Protein AF-A0A3A0FYZ4-F1 (afdb_monomer)

Secondary structure (DSSP, 8-state):
---TTHHHHHHHHHHHHHHHHHHHHHHHHHTTHHHHHTT-EEETTTEEHHHHHHHHHHHHHHHHH--GGGHHHHHHHHHHHHHHHHHHHHHHHHHTTT-EETTEE--HHHH-TT--HHHHHHHHHHHTHHHHHHHHHHHTTSS-HHHHHHHHHHHHHHHHHHHTHHHHHHHHHHTT--HHHHHHHEETTEE-HHHHHHHHHHHHHHHHHHHHHHHHHHHHHHTSPPP-

Mean predicted aligned error: 7.55 Å

Solvent-accessible surface area (backbone atoms only — not comparable to full-atom values): 11448 Å² total; per-residue (Å²): 138,80,80,88,64,66,61,63,59,48,49,51,44,16,39,50,30,7,43,51,31,14,50,49,46,48,48,38,35,54,72,34,56,35,54,74,31,63,86,41,35,29,30,50,101,75,42,42,44,40,46,52,52,46,37,48,46,30,20,53,40,16,35,69,62,45,52,89,93,41,41,76,60,20,24,57,31,6,25,43,6,8,41,37,14,28,52,49,40,47,47,49,55,68,41,38,76,66,32,57,67,93,86,43,79,50,44,43,41,82,81,33,86,46,59,39,76,65,42,44,52,58,53,58,74,41,39,81,50,29,30,53,27,1,27,49,28,13,48,55,60,76,47,55,74,76,54,48,57,15,51,51,51,3,52,52,44,32,52,52,49,11,73,38,25,64,58,52,49,55,52,39,61,72,69,67,53,56,65,72,58,49,55,52,33,38,47,97,60,10,16,24,67,64,24,37,50,48,46,22,50,54,44,17,50,54,43,35,52,44,67,75,46,45,59,61,54,48,54,57,58,69,69,50,77,82,85,129

Structure (mmCIF, N/CA/C/O backbone):
data_AF-A0A3A0FYZ4-F1
#
_entry.id   AF-A0A3A0FYZ4-F1
#
loop_
_atom_site.group_PDB
_atom_site.id
_atom_site.type_symbol
_atom_site.label_atom_id
_atom_site.label_alt_id
_atom_site.label_comp_id
_atom_site.label_asym_id
_atom_site.label_entity_id
_atom_site.label_seq_id
_atom_site.pdbx_PDB_ins_code
_atom_site.Cartn_x
_atom_site.Cartn_y
_atom_site.Cartn_z
_atom_site.occupancy
_atom_site.B_iso_or_equiv
_atom_site.auth_seq_id
_atom_site.auth_comp_id
_atom_site.auth_asym_id
_atom_site.auth_atom_id
_atom_site.pdbx_PDB_model_num
ATOM 1 N N . MET A 1 1 ? -12.459 40.675 6.120 1.00 40.84 1 MET A N 1
ATOM 2 C CA . MET A 1 1 ? -11.563 40.321 4.996 1.00 40.84 1 MET A CA 1
ATOM 3 C C . MET A 1 1 ? -10.936 38.966 5.285 1.00 40.84 1 MET A C 1
ATOM 5 O O . MET A 1 1 ? -10.072 38.861 6.141 1.00 40.84 1 MET A O 1
ATOM 9 N N . THR A 1 2 ? -11.448 37.908 4.662 1.00 44.50 2 THR A N 1
ATOM 10 C CA . THR A 1 2 ? -10.943 36.536 4.809 1.00 44.50 2 THR A CA 1
ATOM 11 C C . THR A 1 2 ? -9.678 36.360 3.962 1.00 44.50 2 THR A C 1
ATOM 13 O O . THR A 1 2 ? -9.661 36.792 2.805 1.00 44.50 2 THR A O 1
ATOM 16 N N . PRO A 1 3 ? -8.596 35.756 4.485 1.00 49.88 3 PRO A N 1
ATOM 17 C CA . PRO A 1 3 ? -7.365 35.638 3.725 1.00 49.88 3 PRO A CA 1
ATOM 18 C C . PRO A 1 3 ? -7.556 34.604 2.609 1.00 49.88 3 PRO A C 1
ATOM 20 O O . PRO A 1 3 ? -7.632 33.399 2.844 1.00 49.88 3 PRO A O 1
ATOM 23 N N . ARG A 1 4 ? -7.591 35.087 1.362 1.00 49.50 4 ARG A N 1
ATOM 24 C CA . ARG A 1 4 ? -7.608 34.308 0.108 1.00 49.50 4 ARG A CA 1
ATOM 25 C C . ARG A 1 4 ? -6.330 33.468 -0.134 1.00 49.50 4 ARG A C 1
ATOM 27 O O . ARG A 1 4 ? -6.174 32.896 -1.206 1.00 49.50 4 ARG A O 1
ATOM 34 N N . GLY A 1 5 ? -5.436 33.329 0.851 1.00 52.62 5 GLY A N 1
ATOM 35 C CA . GLY A 1 5 ? -4.133 32.654 0.719 1.00 52.62 5 GLY A CA 1
ATOM 36 C C . GLY A 1 5 ? -4.100 31.147 1.025 1.00 52.62 5 GLY A C 1
ATOM 37 O O . GLY A 1 5 ? -3.070 30.510 0.830 1.00 52.62 5 GLY A O 1
ATOM 38 N N . GLY A 1 6 ? -5.194 30.540 1.500 1.00 62.56 6 GLY A N 1
ATOM 39 C CA . GLY A 1 6 ? -5.150 29.170 2.042 1.00 62.56 6 GLY A CA 1
ATOM 40 C C . GLY A 1 6 ? -5.149 28.022 1.020 1.00 62.56 6 GLY A C 1
ATOM 41 O O . GLY A 1 6 ? -4.727 26.918 1.355 1.00 62.56 6 GLY A O 1
ATOM 42 N N . GLY A 1 7 ? -5.640 28.243 -0.205 1.00 73.81 7 GLY A N 1
ATOM 43 C CA . GLY A 1 7 ? -5.799 27.178 -1.210 1.00 73.81 7 GLY A CA 1
ATOM 44 C C . GLY A 1 7 ? -4.491 26.796 -1.905 1.00 73.81 7 GLY A C 1
ATOM 45 O O . GLY A 1 7 ? -4.127 25.623 -1.947 1.00 73.81 7 GLY A O 1
ATOM 46 N N . TRP A 1 8 ? -3.754 27.797 -2.389 1.00 78.25 8 TRP A N 1
ATOM 47 C CA . TRP A 1 8 ? -2.508 27.608 -3.138 1.00 78.25 8 TRP A CA 1
ATOM 48 C C . TRP A 1 8 ? -1.398 26.970 -2.304 1.00 78.25 8 TRP A C 1
ATOM 50 O O . TRP A 1 8 ? -0.776 26.010 -2.749 1.00 78.25 8 TRP A O 1
ATOM 60 N N . ALA A 1 9 ? -1.205 27.427 -1.063 1.00 82.62 9 ALA A N 1
ATOM 61 C CA . ALA A 1 9 ? -0.211 26.848 -0.159 1.00 82.62 9 ALA A CA 1
ATOM 62 C C . ALA A 1 9 ? -0.489 25.363 0.149 1.00 82.62 9 ALA A C 1
ATOM 64 O O . ALA A 1 9 ? 0.439 24.567 0.283 1.00 82.62 9 ALA A O 1
ATOM 65 N N . ARG A 1 10 ? -1.767 24.964 0.211 1.00 81.94 10 ARG A N 1
ATOM 66 C CA . ARG A 1 10 ? -2.162 23.564 0.426 1.00 81.94 10 ARG A CA 1
ATOM 67 C C . ARG A 1 10 ? -1.915 22.702 -0.805 1.00 81.94 10 ARG A C 1
ATOM 69 O O . ARG A 1 10 ? -1.324 21.636 -0.675 1.00 81.94 10 ARG A O 1
ATOM 76 N N . LEU A 1 11 ? -2.312 23.173 -1.988 1.00 85.25 11 LEU A N 1
ATOM 77 C CA . LEU A 1 11 ? -2.033 22.474 -3.248 1.00 85.25 11 LEU A CA 1
ATOM 78 C C . LEU A 1 11 ? -0.525 22.286 -3.454 1.00 85.25 11 LEU A C 1
ATOM 80 O O . LEU A 1 11 ? -0.089 21.186 -3.784 1.00 85.25 11 LEU A O 1
ATOM 84 N N . ALA A 1 12 ? 0.274 23.315 -3.157 1.00 88.12 12 ALA A N 1
ATOM 85 C CA . ALA A 1 12 ? 1.731 23.223 -3.167 1.00 88.12 12 ALA A CA 1
ATOM 86 C C . ALA A 1 12 ? 2.255 22.183 -2.160 1.00 88.12 12 ALA A C 1
ATOM 88 O O . ALA A 1 12 ? 3.177 21.433 -2.474 1.00 88.12 12 ALA A O 1
ATOM 89 N N . GLY A 1 13 ? 1.645 22.081 -0.974 1.00 89.56 13 GLY A N 1
ATOM 90 C CA . GLY A 1 13 ? 1.961 21.046 0.014 1.00 89.56 13 GLY A CA 1
ATOM 91 C C . GLY A 1 13 ? 1.716 19.624 -0.502 1.00 89.56 13 GLY A C 1
ATOM 92 O O . GLY A 1 13 ? 2.580 18.760 -0.351 1.00 89.56 13 GLY A O 1
ATOM 93 N N . HIS A 1 14 ? 0.582 19.387 -1.163 1.00 91.44 14 HIS A N 1
ATOM 94 C CA . HIS A 1 14 ? 0.270 18.094 -1.780 1.00 91.44 14 HIS A CA 1
ATOM 95 C C . HIS A 1 14 ? 1.203 17.761 -2.947 1.00 91.44 14 HIS A C 1
ATOM 97 O O . HIS A 1 14 ? 1.726 16.650 -3.016 1.00 91.44 14 HIS A O 1
ATOM 103 N N . ALA A 1 15 ? 1.470 18.730 -3.825 1.00 93.50 15 ALA A N 1
ATOM 104 C CA . ALA A 1 15 ? 2.412 18.557 -4.925 1.00 93.50 15 ALA A CA 1
ATOM 105 C C . ALA A 1 15 ? 3.824 18.241 -4.406 1.00 93.50 15 ALA A C 1
ATOM 107 O O . ALA A 1 15 ? 4.465 17.309 -4.886 1.00 93.50 15 ALA A O 1
ATOM 108 N N . ARG A 1 16 ? 4.285 18.940 -3.360 1.00 94.56 16 ARG A N 1
ATOM 109 C CA . ARG A 1 16 ? 5.570 18.659 -2.706 1.00 94.56 16 ARG A CA 1
ATOM 110 C C . ARG A 1 16 ? 5.607 17.255 -2.105 1.00 94.56 16 ARG A C 1
ATOM 112 O O . ARG A 1 16 ? 6.609 16.564 -2.262 1.00 94.56 16 ARG A O 1
ATOM 119 N N . ALA A 1 17 ? 4.536 16.820 -1.441 1.00 94.25 17 ALA A N 1
ATOM 120 C CA . ALA A 1 17 ? 4.440 15.463 -0.904 1.00 94.25 17 ALA A CA 1
ATOM 121 C C . ALA A 1 17 ? 4.536 14.406 -2.017 1.00 94.25 17 ALA A C 1
ATOM 123 O O . ALA A 1 17 ? 5.280 13.439 -1.869 1.00 94.25 17 ALA A O 1
ATOM 124 N N . GLY A 1 18 ? 3.847 14.630 -3.140 1.00 94.81 18 GLY A N 1
ATOM 125 C CA . GLY A 1 18 ? 3.933 13.786 -4.332 1.00 94.81 18 GLY A CA 1
ATOM 126 C C . GLY A 1 18 ? 5.334 13.737 -4.936 1.00 94.81 18 GLY A C 1
ATOM 127 O O . GLY A 1 18 ? 5.851 12.658 -5.207 1.00 94.81 18 GLY A O 1
ATOM 128 N N . ALA A 1 19 ? 5.990 14.890 -5.071 1.00 96.75 19 ALA A N 1
ATOM 129 C CA . ALA A 1 19 ? 7.346 14.974 -5.607 1.00 96.75 19 ALA A CA 1
ATOM 130 C C . ALA A 1 19 ? 8.362 14.234 -4.723 1.00 96.75 19 ALA A C 1
ATOM 132 O O . ALA A 1 19 ? 9.192 13.483 -5.231 1.00 96.75 19 ALA A O 1
ATOM 133 N N . ILE A 1 20 ? 8.260 14.387 -3.396 1.00 97.06 20 ILE A N 1
ATOM 134 C CA . ILE A 1 20 ? 9.095 13.650 -2.437 1.00 97.06 20 ILE A CA 1
ATOM 135 C C . ILE A 1 20 ? 8.818 12.146 -2.534 1.00 97.06 20 ILE A C 1
ATOM 137 O O . ILE A 1 20 ? 9.761 11.360 -2.548 1.00 97.06 20 ILE A O 1
ATOM 141 N N . ALA A 1 21 ? 7.549 11.737 -2.628 1.00 96.62 21 ALA A N 1
ATOM 142 C CA . ALA A 1 21 ? 7.177 10.331 -2.750 1.00 96.62 21 ALA A CA 1
ATOM 143 C C . ALA A 1 21 ? 7.741 9.698 -4.031 1.00 96.62 21 ALA A C 1
ATOM 145 O O . ALA A 1 21 ? 8.389 8.656 -3.961 1.00 96.62 21 ALA A O 1
ATOM 146 N N . GLY A 1 22 ? 7.548 10.351 -5.181 1.00 95.50 22 GLY A N 1
ATOM 147 C CA . GLY A 1 22 ? 8.088 9.895 -6.461 1.00 95.50 22 GLY A CA 1
ATOM 148 C C . GLY A 1 22 ? 9.615 9.841 -6.455 1.00 95.50 22 GLY A C 1
ATOM 149 O O . GLY A 1 22 ? 10.195 8.834 -6.852 1.00 95.50 22 GLY A O 1
ATOM 150 N N . GLY A 1 23 ? 10.271 10.871 -5.912 1.00 95.88 23 GLY A N 1
ATOM 151 C CA . GLY A 1 23 ? 11.726 10.894 -5.755 1.00 95.88 23 GLY A CA 1
ATOM 152 C C . GLY A 1 23 ? 12.247 9.764 -4.863 1.00 95.88 23 GLY A C 1
ATOM 153 O O . GLY A 1 23 ? 13.241 9.129 -5.205 1.00 95.88 23 GLY A O 1
ATOM 154 N N . LEU A 1 24 ? 11.556 9.454 -3.760 1.00 97.06 24 LEU A N 1
ATOM 155 C CA . LEU A 1 24 ? 11.914 8.343 -2.875 1.00 97.06 24 LEU A CA 1
ATOM 156 C C . LEU A 1 24 ? 11.770 6.987 -3.581 1.00 97.06 24 LEU A C 1
ATOM 158 O O . LEU A 1 24 ? 12.635 6.131 -3.429 1.00 97.06 24 LEU A O 1
ATOM 162 N N . ILE A 1 25 ? 10.710 6.794 -4.372 1.00 96.31 25 ILE A N 1
ATOM 163 C CA . ILE A 1 25 ? 10.495 5.568 -5.158 1.00 96.31 25 ILE A CA 1
ATOM 164 C C . ILE A 1 25 ? 11.612 5.390 -6.189 1.00 96.31 25 ILE A C 1
ATOM 166 O O . ILE A 1 25 ? 12.209 4.317 -6.257 1.00 96.31 25 ILE A O 1
ATOM 170 N N . VAL A 1 26 ? 11.938 6.444 -6.944 1.00 94.31 26 VAL A N 1
ATOM 171 C CA . VAL A 1 26 ? 13.043 6.422 -7.916 1.00 94.31 26 VAL A CA 1
ATOM 172 C C . VAL A 1 26 ? 14.367 6.132 -7.213 1.00 94.31 26 VAL A C 1
ATOM 174 O O . VAL A 1 26 ? 15.109 5.258 -7.649 1.00 94.31 26 VAL A O 1
ATOM 177 N N . PHE A 1 27 ? 14.642 6.795 -6.087 1.00 93.94 27 PHE A N 1
ATOM 178 C CA . PHE A 1 27 ? 15.846 6.559 -5.295 1.00 93.94 27 PHE A CA 1
ATOM 179 C C . PHE A 1 27 ? 15.948 5.103 -4.817 1.00 93.94 27 PHE A C 1
ATOM 181 O O . PHE A 1 27 ? 16.982 4.469 -5.005 1.00 93.94 27 PHE A O 1
ATOM 188 N N . LEU A 1 28 ? 14.876 4.533 -4.259 1.00 94.00 28 LEU A N 1
ATOM 189 C CA . LEU A 1 28 ? 14.842 3.126 -3.841 1.00 94.00 28 LEU A CA 1
ATOM 190 C C . LEU A 1 28 ? 15.028 2.165 -5.022 1.00 94.00 28 LEU A C 1
ATOM 192 O O . LEU A 1 28 ? 15.666 1.119 -4.873 1.00 94.00 28 LEU A O 1
ATOM 196 N N . GLY A 1 29 ? 14.498 2.526 -6.191 1.00 91.38 29 GLY A N 1
ATOM 197 C CA . GLY A 1 29 ? 14.733 1.828 -7.448 1.00 91.38 29 GLY A CA 1
ATOM 198 C C . GLY A 1 29 ? 16.208 1.828 -7.839 1.00 91.38 29 GLY A C 1
ATOM 199 O O . GLY A 1 29 ? 16.792 0.765 -8.024 1.00 91.38 29 GLY A O 1
ATOM 200 N N . LEU A 1 30 ? 16.833 3.005 -7.862 1.00 89.81 30 LEU A N 1
ATOM 201 C CA . LEU A 1 30 ? 18.248 3.194 -8.193 1.00 89.81 30 LEU A CA 1
ATOM 202 C C . LEU A 1 30 ? 19.199 2.546 -7.181 1.00 89.81 30 LEU A C 1
ATOM 204 O O . LEU A 1 30 ? 20.259 2.058 -7.555 1.00 89.81 30 LEU A O 1
ATOM 208 N N . VAL A 1 31 ? 18.827 2.484 -5.902 1.00 90.38 31 VAL A N 1
ATOM 209 C CA . VAL A 1 31 ? 19.579 1.725 -4.889 1.00 90.38 31 VAL A CA 1
ATOM 210 C C . VAL A 1 31 ? 19.365 0.213 -5.063 1.00 90.38 31 VAL A C 1
ATOM 212 O O . VAL A 1 31 ? 20.083 -0.581 -4.471 1.00 90.38 31 VAL A O 1
ATOM 215 N N . GLY A 1 32 ? 18.441 -0.233 -5.918 1.00 88.31 32 GLY A N 1
ATOM 216 C CA . GLY A 1 32 ? 18.158 -1.644 -6.210 1.00 88.31 32 GLY A CA 1
ATOM 217 C C . GLY A 1 32 ? 17.288 -2.341 -5.166 1.00 88.31 32 GLY A C 1
ATOM 218 O O . GLY A 1 32 ? 17.176 -3.567 -5.179 1.00 88.31 32 GLY A O 1
ATOM 219 N N . VAL A 1 33 ? 16.658 -1.585 -4.262 1.00 92.12 33 VAL A N 1
ATOM 220 C CA . VAL A 1 33 ? 15.741 -2.137 -3.253 1.00 92.12 33 VAL A CA 1
ATOM 221 C C . VAL A 1 33 ? 14.520 -2.744 -3.944 1.00 92.12 33 VAL A C 1
ATOM 223 O O . VAL A 1 33 ? 14.143 -3.876 -3.650 1.00 92.12 33 VAL A O 1
ATOM 226 N N . LEU A 1 34 ? 13.939 -2.024 -4.911 1.00 91.94 34 LEU A N 1
ATOM 227 C CA . LEU A 1 34 ? 12.754 -2.488 -5.641 1.00 91.94 34 LEU A CA 1
ATOM 228 C C . LEU A 1 34 ? 13.049 -3.732 -6.487 1.00 91.94 34 LEU A C 1
ATOM 230 O O . LEU A 1 34 ? 12.254 -4.666 -6.494 1.00 91.94 34 LEU A O 1
ATOM 234 N N . GLU A 1 35 ? 14.213 -3.789 -7.136 1.00 89.38 35 GLU A N 1
ATOM 235 C CA . GLU A 1 35 ? 14.620 -4.944 -7.945 1.00 89.38 35 GLU A CA 1
ATOM 236 C C . GLU A 1 35 ? 14.869 -6.190 -7.081 1.00 89.38 35 GLU A C 1
ATOM 238 O O . GLU A 1 35 ? 14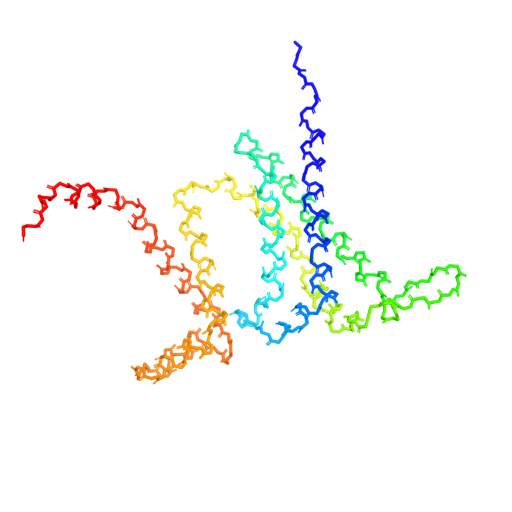.383 -7.276 -7.403 1.00 89.38 35 GLU A O 1
ATOM 243 N N . THR A 1 36 ? 15.527 -6.022 -5.927 1.00 90.44 36 THR A N 1
ATOM 244 C CA . THR A 1 36 ? 15.757 -7.105 -4.949 1.00 90.44 36 THR A CA 1
ATOM 245 C C . THR A 1 36 ? 14.440 -7.739 -4.491 1.00 90.44 36 THR A C 1
ATOM 247 O O . THR A 1 36 ? 14.352 -8.955 -4.304 1.00 90.44 36 THR A O 1
ATOM 250 N N . PHE A 1 37 ? 13.391 -6.928 -4.348 1.00 88.94 37 PHE A N 1
ATOM 251 C CA . PHE A 1 37 ? 12.062 -7.382 -3.952 1.00 88.94 37 PHE A CA 1
ATOM 252 C C . PHE A 1 37 ? 11.143 -7.744 -5.124 1.00 88.94 37 PHE A C 1
ATOM 254 O O . PHE A 1 37 ? 10.065 -8.282 -4.887 1.00 88.94 37 PHE A O 1
ATOM 261 N N . GLY A 1 38 ? 11.564 -7.539 -6.375 1.00 85.88 38 GLY A N 1
ATOM 262 C CA . GLY A 1 38 ? 10.740 -7.738 -7.574 1.00 85.88 38 GLY A CA 1
ATOM 263 C C . GLY A 1 38 ? 10.249 -9.167 -7.799 1.00 85.88 38 GLY A C 1
ATOM 264 O O . GLY A 1 38 ? 9.277 -9.375 -8.510 1.00 85.88 38 GLY A O 1
ATOM 265 N N . LYS A 1 39 ? 10.886 -10.157 -7.165 1.00 85.50 39 LYS A N 1
ATOM 266 C CA . LYS A 1 39 ? 10.471 -11.570 -7.222 1.00 85.50 39 LYS A CA 1
ATOM 267 C C . LYS A 1 39 ? 9.537 -11.979 -6.079 1.00 85.50 39 LYS A C 1
ATOM 269 O O . LYS A 1 39 ? 9.153 -13.143 -6.000 1.00 85.50 39 LYS A O 1
ATOM 274 N N . ARG A 1 40 ? 9.235 -11.069 -5.147 1.00 88.75 40 ARG A N 1
ATOM 275 C CA . ARG A 1 40 ? 8.368 -11.340 -3.996 1.00 88.75 40 ARG A CA 1
ATOM 276 C C . ARG A 1 40 ? 6.986 -10.744 -4.226 1.00 88.75 40 ARG A C 1
ATOM 278 O O . ARG A 1 40 ? 6.826 -9.523 -4.243 1.00 88.75 40 ARG A O 1
ATOM 285 N N . SER A 1 41 ? 5.993 -11.618 -4.312 1.00 91.19 41 SER A N 1
ATOM 286 C CA . SER A 1 41 ? 4.578 -11.248 -4.266 1.00 91.19 41 SER A CA 1
ATOM 287 C C . SER A 1 41 ? 4.073 -11.313 -2.827 1.00 91.19 41 SER A C 1
ATOM 289 O O . SER A 1 41 ? 4.429 -12.229 -2.088 1.00 91.19 41 SER A O 1
ATOM 291 N N . ILE A 1 42 ? 3.259 -10.338 -2.417 1.00 92.56 42 ILE A N 1
ATOM 292 C CA . ILE A 1 42 ? 2.576 -10.373 -1.112 1.00 92.56 42 ILE A CA 1
ATOM 293 C C . ILE A 1 42 ? 1.280 -11.156 -1.261 1.00 92.56 42 ILE A C 1
ATOM 295 O O . ILE A 1 42 ? 1.008 -12.067 -0.479 1.00 92.56 42 ILE A O 1
ATOM 299 N N . VAL A 1 43 ? 0.514 -10.803 -2.294 1.00 92.88 43 VAL A N 1
ATOM 300 C CA . VAL A 1 43 ? -0.688 -11.511 -2.717 1.00 92.88 43 VAL A CA 1
ATOM 301 C C . VAL A 1 43 ? -0.422 -12.047 -4.114 1.00 92.88 43 VAL A C 1
ATOM 303 O O . VAL A 1 43 ? -0.042 -11.285 -5.004 1.00 92.88 43 VAL A O 1
ATOM 306 N N . GLU A 1 44 ? -0.568 -13.357 -4.271 1.00 92.06 44 GLU A N 1
ATOM 307 C CA . GLU A 1 44 ? -0.380 -14.068 -5.535 1.00 92.06 44 GLU A CA 1
ATOM 308 C C . GLU A 1 44 ? -1.176 -13.393 -6.657 1.00 92.06 44 GLU A C 1
ATOM 310 O O . GLU A 1 44 ? -2.349 -13.081 -6.466 1.00 92.06 44 GLU A O 1
ATOM 315 N N . ASP A 1 45 ? -0.501 -13.126 -7.781 1.00 86.81 45 ASP A N 1
ATOM 316 C CA . ASP A 1 45 ? -1.031 -12.518 -9.014 1.00 86.81 45 ASP A CA 1
ATOM 317 C C . ASP A 1 45 ? -1.792 -11.191 -8.867 1.00 86.81 45 ASP A C 1
ATOM 319 O O . ASP A 1 45 ? -2.418 -10.722 -9.815 1.00 86.81 45 ASP A O 1
ATOM 323 N N . VAL A 1 46 ? -1.735 -10.564 -7.691 1.00 89.12 46 VAL A N 1
ATOM 324 C CA . VAL A 1 46 ? -2.489 -9.342 -7.398 1.00 89.12 46 VAL A CA 1
ATOM 325 C C . VAL A 1 46 ? -1.552 -8.193 -7.075 1.00 89.12 46 VAL A C 1
ATOM 327 O O . VAL A 1 46 ? -1.646 -7.158 -7.720 1.00 89.12 46 VAL A O 1
ATOM 330 N N . VAL A 1 47 ? -0.656 -8.350 -6.093 1.00 90.56 47 VAL A N 1
ATOM 331 C CA . VAL A 1 47 ? 0.210 -7.245 -5.660 1.00 90.56 47 VAL A CA 1
ATOM 332 C C . VAL A 1 47 ? 1.607 -7.727 -5.259 1.00 90.56 47 VAL A C 1
ATOM 334 O O . VAL A 1 47 ? 1.789 -8.593 -4.389 1.00 90.56 47 VAL A O 1
ATOM 337 N N . GLY A 1 48 ? 2.609 -7.082 -5.861 1.00 92.81 48 GLY A N 1
ATOM 338 C CA . GLY A 1 48 ? 4.028 -7.273 -5.571 1.00 92.81 48 GLY A CA 1
ATOM 339 C C . GLY A 1 48 ? 4.525 -6.477 -4.359 1.00 92.81 48 GLY A C 1
ATOM 340 O O . GLY A 1 48 ? 3.966 -5.451 -3.973 1.00 92.81 48 GLY A O 1
ATOM 341 N N . LEU A 1 49 ? 5.640 -6.907 -3.765 1.00 92.56 49 LEU A N 1
ATOM 342 C CA . LEU A 1 49 ? 6.282 -6.173 -2.669 1.00 92.56 49 LEU A CA 1
ATOM 343 C C . LEU A 1 49 ? 6.790 -4.766 -3.071 1.00 92.56 49 LEU A C 1
ATOM 345 O O . LEU A 1 49 ? 6.577 -3.835 -2.289 1.00 92.56 49 LEU A O 1
ATOM 349 N N . PRO A 1 50 ? 7.409 -4.551 -4.256 1.00 92.44 50 PRO A N 1
ATOM 350 C CA . PRO A 1 50 ? 7.825 -3.209 -4.683 1.00 92.44 50 PRO A CA 1
ATOM 351 C C . PRO A 1 50 ? 6.645 -2.247 -4.833 1.00 92.44 50 PRO A C 1
ATOM 35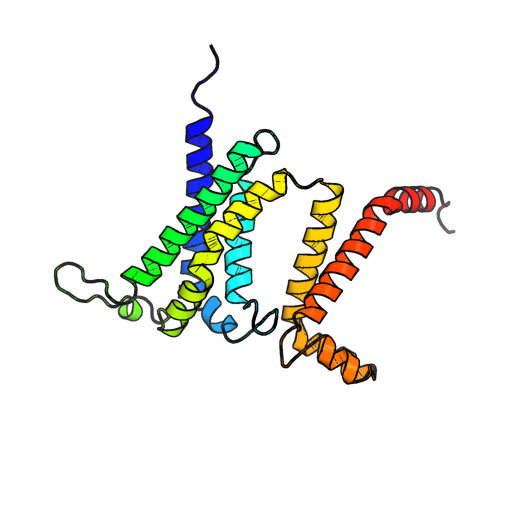3 O O . PRO A 1 50 ? 6.741 -1.079 -4.459 1.00 92.44 50 PRO A O 1
ATOM 356 N N . GLU A 1 51 ? 5.523 -2.764 -5.328 1.00 93.81 51 GLU A N 1
ATOM 357 C CA . GLU A 1 51 ? 4.282 -2.021 -5.490 1.00 93.81 51 GLU A CA 1
ATOM 358 C C . GLU A 1 51 ? 3.705 -1.609 -4.132 1.00 93.81 51 GLU A C 1
ATOM 360 O O . GLU A 1 51 ? 3.472 -0.422 -3.915 1.00 93.81 51 GLU A O 1
ATOM 365 N N . VAL A 1 52 ? 3.568 -2.532 -3.167 1.00 94.38 52 VAL A N 1
ATOM 366 C CA . VAL A 1 52 ? 3.123 -2.164 -1.807 1.00 94.38 52 VAL A CA 1
ATOM 367 C C . VAL A 1 52 ? 4.017 -1.101 -1.195 1.00 94.38 52 VAL A C 1
ATOM 369 O O . VAL A 1 52 ? 3.508 -0.164 -0.576 1.00 94.38 52 VAL A O 1
ATOM 372 N N . LEU A 1 53 ? 5.334 -1.218 -1.360 1.00 93.75 53 LEU A N 1
ATOM 373 C CA . LEU A 1 53 ? 6.272 -0.238 -0.829 1.00 93.75 53 LEU A CA 1
ATOM 374 C C . LEU A 1 53 ? 6.032 1.147 -1.451 1.00 93.75 53 LEU A C 1
ATOM 376 O O . LEU A 1 53 ? 5.861 2.122 -0.716 1.00 93.75 53 LEU A O 1
ATOM 380 N N . GLY A 1 54 ? 5.949 1.227 -2.782 1.00 94.31 54 GLY A N 1
ATOM 381 C CA . GLY A 1 54 ? 5.687 2.473 -3.506 1.00 94.31 54 GLY A CA 1
ATOM 382 C C . GLY A 1 54 ? 4.336 3.097 -3.149 1.00 94.31 54 GLY A C 1
ATOM 383 O O . GLY A 1 54 ? 4.267 4.276 -2.789 1.00 94.31 54 GLY A O 1
ATOM 384 N N . LEU A 1 55 ? 3.267 2.297 -3.154 1.00 95.06 55 LEU A N 1
ATOM 385 C CA . LEU A 1 55 ? 1.921 2.746 -2.795 1.00 95.06 55 LEU A CA 1
ATOM 386 C C . LEU A 1 55 ? 1.849 3.218 -1.342 1.00 95.06 55 LEU A C 1
ATOM 388 O O . LEU A 1 55 ? 1.223 4.239 -1.064 1.00 95.06 55 LEU A O 1
ATOM 392 N N . THR A 1 56 ? 2.532 2.536 -0.420 1.00 94.00 56 THR A N 1
ATOM 393 C CA . THR A 1 56 ? 2.581 2.931 0.995 1.00 94.00 56 THR A CA 1
ATOM 394 C C . THR A 1 56 ? 3.299 4.265 1.179 1.00 94.00 56 THR A C 1
ATOM 396 O O . THR A 1 56 ? 2.829 5.101 1.950 1.00 94.00 56 THR A O 1
ATOM 399 N N . ILE A 1 57 ? 4.403 4.501 0.459 1.00 95.88 57 ILE A N 1
ATOM 400 C CA . ILE A 1 57 ? 5.137 5.776 0.491 1.00 95.88 57 ILE A CA 1
ATOM 401 C C . ILE A 1 57 ? 4.233 6.923 0.028 1.00 95.88 57 ILE A C 1
ATOM 403 O O . ILE A 1 57 ? 4.091 7.918 0.746 1.00 95.88 57 ILE A O 1
ATOM 407 N N . VAL A 1 58 ? 3.586 6.774 -1.136 1.00 95.81 58 VAL A N 1
ATOM 408 C CA . VAL A 1 58 ? 2.661 7.789 -1.666 1.00 95.81 58 VAL A CA 1
ATOM 409 C C . VAL A 1 58 ? 1.502 8.008 -0.706 1.00 95.81 58 VAL A C 1
ATOM 411 O O . VAL A 1 58 ? 1.230 9.147 -0.328 1.00 95.81 58 VAL A O 1
ATOM 414 N N . PHE A 1 59 ? 0.855 6.932 -0.257 1.00 94.62 59 PHE A N 1
ATOM 415 C CA . PHE A 1 59 ? -0.279 7.006 0.654 1.00 94.62 59 PHE A CA 1
ATOM 416 C C . PHE A 1 59 ? 0.088 7.720 1.960 1.00 94.62 59 PHE A C 1
ATOM 418 O O . PHE A 1 59 ? -0.629 8.620 2.397 1.00 94.62 59 PHE A O 1
ATOM 425 N N . ALA A 1 60 ? 1.216 7.367 2.582 1.00 93.44 60 ALA A N 1
ATOM 426 C CA . ALA A 1 60 ? 1.648 7.955 3.844 1.00 93.44 60 ALA A CA 1
ATOM 427 C C . ALA A 1 60 ? 1.970 9.450 3.703 1.00 93.44 60 ALA A C 1
ATOM 429 O O . ALA A 1 60 ? 1.520 10.254 4.524 1.00 93.44 60 ALA A O 1
ATOM 430 N N . LEU A 1 61 ? 2.715 9.843 2.665 1.00 93.62 61 LEU A N 1
ATOM 431 C CA . LEU A 1 61 ? 3.085 11.242 2.441 1.00 93.62 61 LEU A CA 1
ATOM 432 C C . LEU A 1 61 ? 1.881 12.095 2.032 1.00 93.62 61 LEU A C 1
ATOM 434 O O . LEU A 1 61 ? 1.680 13.171 2.599 1.00 93.62 61 LEU A O 1
ATOM 438 N N . ALA A 1 62 ? 1.025 11.590 1.140 1.00 91.94 62 ALA A N 1
ATOM 439 C CA . ALA A 1 62 ? -0.227 12.250 0.781 1.00 91.94 62 ALA A CA 1
ATOM 440 C C . ALA A 1 62 ? -1.134 12.410 2.010 1.00 91.94 62 ALA A C 1
ATOM 442 O O . ALA A 1 62 ? -1.651 13.499 2.262 1.00 91.94 62 ALA A O 1
ATOM 443 N N . ARG A 1 63 ? -1.256 11.373 2.853 1.00 90.81 63 ARG A N 1
ATOM 444 C CA . ARG A 1 63 ? -2.104 11.427 4.050 1.00 90.81 63 ARG A CA 1
ATOM 445 C C . ARG A 1 63 ? -1.618 12.440 5.076 1.00 90.81 63 ARG A C 1
ATOM 447 O O . ARG A 1 63 ? -2.463 13.040 5.742 1.00 90.81 63 ARG A O 1
ATOM 454 N N . ARG A 1 64 ? -0.301 12.624 5.222 1.00 89.25 64 ARG A N 1
ATOM 455 C CA . ARG A 1 64 ? 0.286 13.637 6.121 1.00 89.25 64 ARG A CA 1
ATOM 456 C C . ARG A 1 64 ? 0.021 15.063 5.645 1.00 89.25 64 ARG A C 1
ATOM 458 O O . ARG A 1 64 ? -0.055 15.955 6.482 1.00 89.25 64 ARG A O 1
ATOM 465 N N . ALA A 1 65 ? -0.152 15.269 4.340 1.00 86.50 65 ALA A N 1
ATOM 466 C CA . ALA A 1 65 ? -0.531 16.563 3.781 1.00 86.50 65 ALA A CA 1
ATOM 467 C C . ALA A 1 65 ? -2.034 16.884 3.954 1.00 86.50 65 ALA A C 1
ATOM 469 O O . ALA A 1 65 ? -2.414 18.051 3.907 1.00 86.50 65 ALA A O 1
ATOM 470 N N . CYS A 1 66 ? -2.889 15.879 4.183 1.00 84.88 66 CYS A N 1
ATOM 471 C CA . CYS A 1 66 ? -4.334 16.057 4.380 1.00 84.88 66 CYS A CA 1
ATOM 472 C C . CYS A 1 66 ? -4.701 16.520 5.810 1.00 84.88 66 CYS A C 1
ATOM 474 O O . CYS A 1 66 ? -4.182 16.012 6.808 1.00 84.88 66 CYS A O 1
ATOM 476 N N . SER A 1 67 ? -5.695 17.404 5.920 1.00 78.31 67 SER A N 1
ATOM 477 C CA . SER A 1 67 ? -6.252 17.977 7.147 1.00 78.31 67 SER A CA 1
ATOM 478 C C . SER A 1 67 ? -7.729 17.583 7.372 1.00 78.31 67 SER A C 1
ATOM 480 O O . SER A 1 67 ? -8.576 17.831 6.519 1.00 78.31 67 SER A O 1
ATOM 482 N N . PRO A 1 68 ? -8.118 17.099 8.571 1.00 69.56 68 PRO A N 1
ATOM 483 C CA . PRO A 1 68 ? -9.507 16.707 8.861 1.00 69.56 68 PRO A CA 1
ATOM 484 C C . PRO A 1 68 ? -10.566 17.783 8.560 1.00 69.56 68 PRO A C 1
ATOM 486 O O . PRO A 1 68 ? -11.705 17.450 8.252 1.00 69.56 68 PRO A O 1
ATOM 489 N N . ALA A 1 69 ? -10.193 19.065 8.621 1.00 72.56 69 ALA A N 1
ATOM 490 C CA . ALA A 1 69 ? -11.090 20.197 8.400 1.00 72.56 69 ALA A CA 1
ATOM 491 C C . ALA A 1 69 ? -11.441 20.457 6.918 1.00 72.56 69 ALA A C 1
ATOM 493 O O . ALA A 1 69 ? -12.265 21.322 6.636 1.00 72.56 69 ALA A O 1
ATOM 494 N N . ALA A 1 70 ? -10.809 19.764 5.962 1.00 76.69 70 ALA A N 1
ATOM 495 C CA . ALA A 1 70 ? -10.954 20.034 4.529 1.00 76.69 70 ALA A CA 1
ATOM 496 C C . ALA A 1 70 ? -11.138 18.759 3.683 1.00 76.69 70 ALA A C 1
ATOM 498 O O . ALA A 1 70 ? -10.678 18.708 2.545 1.00 76.69 70 ALA A O 1
ATOM 499 N N . ALA A 1 71 ? -11.849 17.755 4.211 1.00 75.12 71 ALA A N 1
ATOM 500 C CA . ALA A 1 71 ? -11.962 16.408 3.633 1.00 75.12 71 ALA A CA 1
ATOM 501 C C . ALA A 1 71 ? -12.229 16.365 2.109 1.00 75.12 71 ALA A C 1
ATOM 503 O O . ALA A 1 71 ? -11.564 15.619 1.396 1.00 75.12 71 ALA A 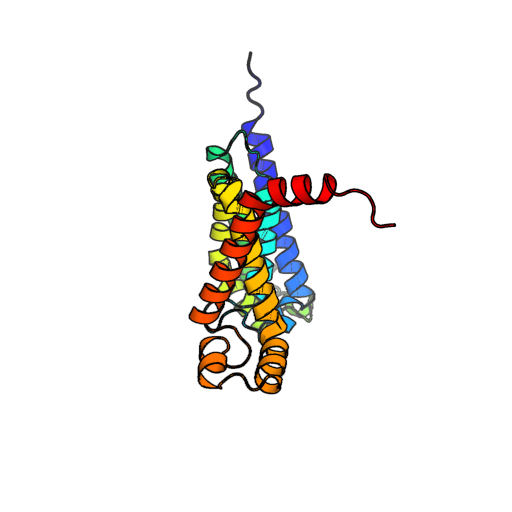O 1
ATOM 504 N N . GLY A 1 72 ? -13.138 17.196 1.580 1.00 77.50 72 GLY A N 1
ATOM 505 C CA . GLY A 1 72 ? -13.418 17.238 0.134 1.00 77.50 72 GLY A CA 1
ATOM 506 C C . GLY A 1 72 ? -12.257 17.770 -0.714 1.00 77.50 72 GLY A C 1
ATOM 507 O O . GLY A 1 72 ? -11.946 17.216 -1.765 1.00 77.50 72 GLY A O 1
ATOM 508 N N . ARG A 1 73 ? -11.561 18.812 -0.243 1.00 80.31 73 ARG A N 1
ATOM 509 C CA . ARG A 1 73 ? -10.379 19.364 -0.933 1.00 80.31 73 ARG A CA 1
ATOM 510 C C . ARG A 1 73 ? -9.162 18.455 -0.788 1.00 80.31 73 ARG A C 1
ATOM 512 O O . ARG A 1 73 ? -8.328 18.415 -1.683 1.00 80.31 73 ARG A O 1
ATOM 519 N N . ASP A 1 74 ? -9.092 17.702 0.300 1.00 84.69 74 ASP A N 1
ATOM 520 C CA . ASP A 1 74 ? -8.019 16.751 0.566 1.00 84.69 74 ASP A CA 1
ATOM 521 C C . ASP A 1 74 ? -8.069 15.509 -0.324 1.00 84.69 74 ASP A C 1
ATOM 523 O O . ASP A 1 74 ? -7.025 14.912 -0.559 1.00 84.69 74 ASP A O 1
ATOM 527 N N . VAL A 1 75 ? -9.240 15.117 -0.839 1.00 88.44 75 VAL A N 1
ATOM 528 C CA . VAL A 1 75 ? -9.340 14.062 -1.867 1.00 88.44 75 VAL A CA 1
ATOM 529 C C . VAL A 1 75 ? -8.664 14.514 -3.150 1.00 88.44 75 VAL A C 1
ATOM 531 O O . VAL A 1 75 ? -7.816 13.802 -3.682 1.00 88.44 75 VAL A O 1
ATOM 534 N N . VAL A 1 76 ? -8.981 15.729 -3.600 1.00 89.69 76 VAL A N 1
ATOM 535 C CA . VAL A 1 76 ? -8.355 16.329 -4.784 1.00 89.69 76 VAL A CA 1
ATOM 536 C C . VAL A 1 76 ? -6.859 16.549 -4.547 1.00 89.69 76 VAL A C 1
ATOM 538 O O . VAL A 1 76 ? -6.044 16.224 -5.405 1.00 89.69 76 VAL A O 1
ATOM 541 N N . GLY A 1 77 ? -6.478 17.037 -3.364 1.00 88.00 77 GLY A N 1
ATOM 542 C CA . GLY A 1 77 ? -5.080 17.207 -2.971 1.00 88.00 77 GLY A CA 1
ATOM 543 C C . GLY A 1 77 ? -4.312 15.884 -2.897 1.00 88.00 77 GLY A C 1
ATOM 544 O O . GLY A 1 77 ? -3.193 15.787 -3.392 1.00 88.00 77 GLY A O 1
ATOM 545 N N . GLY A 1 78 ? -4.915 14.838 -2.338 1.00 90.94 78 GLY A N 1
ATOM 546 C CA . GLY A 1 78 ? -4.344 13.494 -2.308 1.00 90.94 78 GLY A CA 1
ATOM 547 C C . GLY A 1 78 ? -4.144 12.927 -3.712 1.00 90.94 78 GLY A C 1
ATOM 548 O O . GLY A 1 78 ? -3.051 12.459 -4.029 1.00 90.94 78 GLY A O 1
ATOM 549 N N . ALA A 1 79 ? -5.154 13.039 -4.579 1.00 92.81 79 ALA A N 1
ATOM 550 C CA . ALA A 1 79 ? -5.054 12.635 -5.980 1.00 92.81 79 ALA A CA 1
ATOM 551 C C . ALA A 1 79 ? -3.939 13.397 -6.711 1.00 92.81 79 ALA A C 1
ATOM 553 O O . ALA A 1 79 ? -3.146 12.782 -7.418 1.00 92.81 79 ALA A O 1
ATOM 554 N N . LEU A 1 80 ? -3.815 14.710 -6.478 1.00 93.38 80 LEU A N 1
ATOM 555 C CA . LEU A 1 80 ? -2.722 15.522 -7.013 1.00 93.38 80 LEU A CA 1
ATOM 556 C C . LEU A 1 80 ? -1.355 15.026 -6.526 1.00 93.38 80 LEU A C 1
ATOM 558 O O . LEU A 1 80 ? -0.432 14.925 -7.325 1.00 93.38 80 LEU A O 1
ATOM 562 N N . ALA A 1 81 ? -1.209 14.683 -5.243 1.00 93.56 81 ALA A N 1
ATOM 563 C CA . ALA A 1 81 ? 0.040 14.130 -4.721 1.00 93.56 81 ALA A CA 1
ATOM 564 C C . ALA A 1 81 ? 0.405 12.802 -5.411 1.00 93.56 81 ALA A C 1
ATOM 566 O O . ALA A 1 81 ? 1.549 12.615 -5.820 1.00 93.56 81 ALA A O 1
ATOM 567 N N . GLY A 1 82 ? -0.569 11.904 -5.590 1.00 94.19 82 GLY A N 1
ATOM 568 C CA . GLY A 1 82 ? -0.368 10.647 -6.316 1.00 94.19 82 GLY A CA 1
ATOM 569 C C . GLY A 1 82 ? -0.033 10.858 -7.795 1.00 94.19 82 GLY A C 1
ATOM 570 O O . GLY A 1 82 ? 0.873 10.213 -8.314 1.00 94.19 82 GLY A O 1
ATOM 571 N N . LEU A 1 83 ? -0.700 11.811 -8.453 1.00 96.44 83 LEU A N 1
ATOM 572 C CA . LEU A 1 83 ? -0.427 12.195 -9.837 1.00 96.44 83 LEU A CA 1
ATOM 573 C C . LEU A 1 83 ? 0.984 12.770 -9.991 1.00 96.44 83 LEU A C 1
ATOM 575 O O . LEU A 1 83 ? 1.712 12.361 -10.884 1.00 96.44 83 LEU A O 1
ATOM 579 N N . VAL A 1 84 ? 1.405 13.677 -9.107 1.00 96.31 84 VAL A N 1
ATOM 580 C CA . VAL A 1 84 ? 2.762 14.241 -9.144 1.00 96.31 84 VAL A CA 1
ATOM 581 C C . VAL A 1 84 ? 3.807 13.152 -8.901 1.00 96.31 84 VAL A C 1
ATOM 583 O O . VAL A 1 84 ? 4.814 13.120 -9.603 1.00 96.31 84 VAL A O 1
ATOM 586 N N . ALA A 1 85 ? 3.566 12.224 -7.969 1.00 96.50 85 ALA A N 1
ATOM 587 C CA . ALA A 1 85 ? 4.446 11.072 -7.780 1.00 96.50 85 ALA A CA 1
ATOM 588 C C . ALA A 1 85 ? 4.538 10.216 -9.056 1.00 96.50 85 ALA A C 1
ATOM 590 O O . ALA A 1 85 ? 5.640 9.853 -9.462 1.00 96.50 85 ALA A O 1
ATOM 591 N N . ALA A 1 86 ? 3.404 9.958 -9.718 1.00 95.69 86 ALA A N 1
ATOM 592 C CA . ALA A 1 86 ? 3.356 9.244 -10.991 1.00 95.69 86 ALA A CA 1
ATOM 593 C C . ALA A 1 86 ? 4.101 9.990 -12.103 1.00 95.69 86 ALA A C 1
ATOM 595 O O . ALA A 1 86 ? 4.839 9.370 -12.850 1.00 95.69 86 ALA A O 1
ATOM 596 N N . VAL A 1 87 ? 3.990 11.316 -12.188 1.00 96.25 87 VAL A N 1
ATOM 597 C CA . VAL A 1 87 ? 4.743 12.116 -13.168 1.00 96.25 87 VAL A CA 1
ATOM 598 C C . VAL A 1 87 ? 6.247 12.028 -12.913 1.00 96.25 87 VAL A C 1
ATOM 600 O O . VAL A 1 87 ? 7.014 11.891 -13.858 1.00 96.25 87 VAL A O 1
ATOM 603 N N . VAL A 1 88 ? 6.688 12.064 -11.655 1.00 95.56 88 VAL A N 1
ATOM 604 C CA . VAL A 1 88 ? 8.115 11.941 -11.313 1.00 95.56 88 VAL A CA 1
ATOM 605 C C . VAL A 1 88 ? 8.653 10.550 -11.660 1.00 95.56 88 VAL A C 1
ATOM 607 O O . VAL A 1 88 ? 9.694 10.440 -12.306 1.00 95.56 88 VAL A O 1
ATOM 610 N N . VAL A 1 89 ? 7.941 9.487 -11.273 1.00 93.88 89 VAL A N 1
ATOM 611 C CA . VAL A 1 89 ? 8.341 8.101 -11.573 1.00 93.88 89 VAL A CA 1
ATOM 612 C C . VAL A 1 89 ? 8.250 7.822 -13.074 1.00 93.88 89 VAL A C 1
ATOM 614 O O . VAL A 1 89 ? 9.192 7.300 -13.659 1.00 93.88 89 VAL A O 1
ATOM 617 N N . GLY A 1 90 ? 7.155 8.219 -13.715 1.00 92.00 90 GLY A N 1
ATOM 618 C CA . GLY A 1 90 ? 6.923 8.056 -15.148 1.00 92.00 90 GLY A CA 1
ATOM 619 C C . GLY A 1 90 ? 7.910 8.859 -15.984 1.00 92.00 90 GLY A C 1
ATOM 620 O O . GLY A 1 90 ? 8.405 8.357 -16.983 1.00 92.00 90 GLY A O 1
ATOM 621 N N . GLY A 1 91 ? 8.289 10.059 -15.537 1.00 90.06 91 GLY A N 1
ATOM 622 C CA . GLY A 1 91 ? 9.376 10.828 -16.135 1.00 90.06 91 GLY A CA 1
ATOM 623 C C . GLY A 1 91 ? 10.698 10.067 -16.079 1.00 90.06 91 GLY A C 1
ATOM 624 O O . GLY A 1 91 ? 11.387 9.970 -17.087 1.00 90.06 91 GLY A O 1
ATOM 625 N N . PHE A 1 92 ? 11.024 9.446 -14.943 1.00 88.94 92 PHE A N 1
ATOM 626 C CA . PHE A 1 92 ? 12.210 8.594 -14.835 1.00 88.94 92 PHE A CA 1
ATOM 627 C C . PHE A 1 92 ? 12.140 7.353 -15.743 1.00 88.94 92 PHE A C 1
ATOM 629 O O . PHE A 1 92 ? 13.144 6.998 -16.354 1.00 88.94 92 PHE A O 1
ATOM 636 N N . VAL A 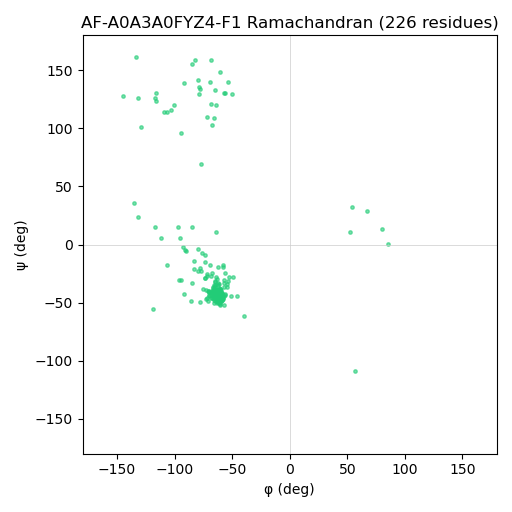1 93 ? 10.975 6.712 -15.873 1.00 87.88 93 VAL A N 1
ATOM 637 C CA . VAL A 1 93 ? 10.780 5.543 -16.753 1.00 87.88 93 VAL A CA 1
ATOM 638 C C . VAL A 1 93 ? 10.837 5.923 -18.234 1.00 87.88 93 VAL A C 1
ATOM 640 O O . VAL A 1 93 ? 11.445 5.205 -19.016 1.00 87.88 93 VAL A O 1
ATOM 643 N N . ALA A 1 94 ? 10.250 7.054 -18.625 1.00 85.62 94 ALA A N 1
ATOM 644 C CA . ALA A 1 94 ? 10.213 7.511 -20.012 1.00 85.62 94 ALA A CA 1
ATOM 645 C C . ALA A 1 94 ? 11.562 8.077 -20.476 1.00 85.62 94 ALA A C 1
ATOM 647 O O . ALA A 1 94 ? 11.974 7.863 -21.611 1.00 85.62 94 ALA A O 1
ATOM 648 N N . VAL A 1 95 ? 12.259 8.803 -19.597 1.00 81.50 95 VAL A N 1
ATOM 649 C CA . VAL A 1 95 ? 13.550 9.429 -19.907 1.00 81.50 95 VAL A CA 1
ATOM 650 C C . VAL A 1 95 ? 14.711 8.450 -19.709 1.00 81.50 95 VAL A C 1
ATOM 652 O O . VAL A 1 95 ? 15.682 8.491 -20.456 1.00 81.50 95 VAL A O 1
ATOM 655 N N . GLY A 1 96 ? 14.593 7.538 -18.742 1.00 71.25 96 GLY A N 1
ATOM 656 C CA . GLY A 1 96 ? 15.574 6.511 -18.382 1.00 71.25 96 GLY A CA 1
ATOM 657 C C . GLY A 1 96 ? 16.294 5.838 -19.558 1.00 71.25 96 GLY A C 1
ATOM 658 O O . GLY A 1 96 ? 17.520 5.932 -19.663 1.00 71.25 96 GLY A O 1
ATOM 659 N N . PRO A 1 97 ? 15.547 5.155 -20.439 1.00 68.75 97 PRO A N 1
ATOM 660 C CA . PRO A 1 97 ? 16.120 4.343 -21.507 1.00 68.75 97 PRO A CA 1
ATOM 661 C C . PRO A 1 97 ? 16.732 5.142 -22.667 1.00 68.75 97 PRO A C 1
ATOM 663 O O . PRO A 1 97 ? 17.652 4.643 -23.309 1.00 68.75 97 PRO A O 1
ATOM 666 N N . THR A 1 98 ? 16.231 6.349 -22.952 1.00 63.03 98 THR A N 1
ATOM 667 C CA . THR A 1 98 ? 16.473 7.067 -24.223 1.00 63.03 98 THR A CA 1
ATOM 668 C C . THR A 1 98 ? 16.892 8.528 -24.043 1.00 63.03 98 THR A C 1
ATOM 670 O O . THR A 1 98 ? 16.680 9.346 -24.938 1.00 63.03 98 THR A O 1
ATOM 673 N N . PHE A 1 99 ? 17.459 8.910 -22.896 1.00 61.38 99 PHE A N 1
ATOM 674 C CA . PHE A 1 99 ? 17.864 10.299 -22.689 1.00 61.38 99 PHE A CA 1
ATOM 675 C C . PHE A 1 99 ? 19.005 10.693 -23.634 1.00 61.38 99 PHE A C 1
ATOM 677 O O . PHE A 1 99 ? 20.146 10.271 -23.473 1.00 61.38 99 PHE A O 1
ATOM 684 N N . ALA A 1 100 ? 18.697 11.532 -24.620 1.00 53.91 100 ALA A N 1
ATOM 685 C CA . ALA A 1 100 ? 19.683 12.139 -25.497 1.00 53.91 100 ALA A CA 1
ATOM 686 C C . ALA A 1 100 ? 19.795 13.631 -25.167 1.00 53.91 100 ALA A C 1
ATOM 688 O O . ALA A 1 100 ? 18.843 14.388 -25.364 1.00 53.91 100 ALA A O 1
ATOM 689 N N . LEU A 1 101 ? 20.952 14.063 -24.661 1.00 52.06 101 LEU A N 1
ATOM 690 C CA . LEU A 1 101 ? 21.239 15.479 -24.424 1.00 52.06 101 LEU A CA 1
ATOM 691 C C . LEU A 1 101 ? 22.231 15.950 -25.495 1.00 52.06 101 LEU A C 1
ATOM 693 O O . LEU A 1 101 ? 23.358 15.468 -25.553 1.00 52.06 101 LEU A O 1
ATOM 697 N N . GLY A 1 102 ? 21.810 16.863 -26.375 1.00 55.56 102 GLY A N 1
ATOM 698 C CA . GLY A 1 102 ? 22.697 17.437 -27.399 1.00 55.56 102 GLY A CA 1
ATOM 699 C C . GLY A 1 102 ? 23.170 16.456 -28.484 1.00 55.56 102 GLY A C 1
ATOM 700 O O . GLY A 1 102 ? 24.256 16.637 -29.022 1.00 55.56 102 GLY A O 1
ATOM 701 N N . GLY A 1 103 ? 22.385 15.419 -28.800 1.00 55.94 103 GLY A N 1
ATOM 702 C CA . GLY A 1 103 ? 22.720 14.426 -29.836 1.00 55.94 103 GLY A CA 1
ATOM 703 C C . GLY A 1 103 ? 23.600 13.265 -29.359 1.00 55.94 103 GLY A C 1
ATOM 704 O O . GLY A 1 103 ? 23.904 12.376 -30.148 1.00 55.94 103 GLY A O 1
ATOM 705 N N . VAL A 1 104 ? 23.971 13.238 -28.076 1.00 57.22 104 VAL A N 1
ATOM 706 C CA . VAL A 1 104 ? 24.639 12.098 -27.439 1.00 57.22 104 VAL A CA 1
ATOM 707 C C . VAL A 1 104 ? 23.598 11.308 -26.652 1.00 57.22 104 VAL A C 1
ATOM 709 O O . VAL A 1 104 ? 22.963 11.852 -25.748 1.00 57.22 104 VAL A O 1
ATOM 712 N N . GLU A 1 105 ? 23.414 10.034 -26.996 1.00 55.75 105 GLU A N 1
ATOM 713 C CA . GLU A 1 105 ? 22.608 9.100 -26.207 1.00 55.75 105 GLU A CA 1
ATOM 714 C C . GLU A 1 105 ? 23.318 8.830 -24.873 1.00 55.75 105 GLU A C 1
ATOM 716 O O . GLU A 1 105 ? 24.298 8.089 -24.806 1.00 55.75 105 GLU A O 1
ATOM 721 N N . ILE A 1 106 ? 22.837 9.452 -23.797 1.00 57.75 106 ILE A N 1
ATOM 722 C CA . ILE A 1 106 ? 23.299 9.187 -22.438 1.00 57.75 106 ILE A CA 1
ATOM 723 C C . ILE A 1 106 ? 22.344 8.157 -21.851 1.00 57.75 106 ILE A C 1
ATOM 725 O O . ILE A 1 106 ? 21.277 8.482 -21.328 1.00 57.75 106 ILE A O 1
ATOM 729 N N . ARG A 1 107 ? 22.724 6.881 -21.918 1.00 60.47 107 ARG A N 1
ATOM 730 C CA . ARG A 1 107 ? 21.950 5.837 -21.244 1.00 60.47 107 ARG A CA 1
ATOM 731 C C . ARG A 1 107 ? 22.118 6.044 -19.746 1.00 60.47 107 ARG A C 1
ATOM 733 O O . ARG A 1 107 ? 23.229 5.969 -19.235 1.00 60.47 107 ARG A O 1
ATOM 740 N N . LEU A 1 108 ? 21.027 6.256 -19.009 1.00 61.88 108 LEU A N 1
ATOM 741 C CA . LEU A 1 108 ? 21.086 6.415 -17.548 1.00 61.88 108 LEU A CA 1
ATOM 742 C C . LEU A 1 108 ? 21.712 5.201 -16.843 1.00 61.88 108 LEU A C 1
ATOM 744 O O . LEU A 1 108 ? 22.234 5.349 -15.743 1.00 61.88 108 LEU A O 1
ATOM 748 N N . ARG A 1 109 ? 21.753 4.036 -17.503 1.00 59.59 109 ARG A N 1
ATOM 749 C CA . ARG A 1 109 ? 22.539 2.857 -17.102 1.00 59.59 109 ARG A CA 1
ATOM 750 C C . ARG A 1 109 ? 24.040 3.135 -16.957 1.00 59.59 109 ARG A C 1
ATOM 752 O O . ARG A 1 109 ? 24.681 2.548 -16.089 1.00 59.59 109 ARG A O 1
ATOM 759 N N . ASP A 1 110 ? 24.581 4.033 -17.772 1.00 61.81 110 ASP A N 1
ATOM 760 C CA . ASP A 1 110 ? 26.000 4.387 -17.779 1.00 61.81 110 ASP A CA 1
ATOM 761 C C . ASP A 1 110 ? 26.347 5.312 -16.591 1.00 61.81 110 ASP A C 1
ATOM 763 O O . ASP A 1 110 ? 27.484 5.329 -16.128 1.00 61.81 110 ASP A O 1
ATOM 767 N N . MET A 1 111 ? 25.353 6.020 -16.029 1.00 63.91 111 MET A N 1
ATOM 768 C CA . MET A 1 111 ? 25.485 6.830 -14.803 1.00 63.91 111 MET A CA 1
ATOM 769 C C . MET A 1 111 ? 25.038 6.083 -13.537 1.00 63.91 111 MET A C 1
ATOM 771 O O . MET A 1 111 ? 25.562 6.315 -12.449 1.00 63.91 111 MET A O 1
ATOM 775 N N . PHE A 1 112 ? 24.073 5.174 -13.670 1.00 68.12 112 PHE A N 1
ATOM 776 C CA . PHE A 1 112 ? 23.517 4.366 -12.594 1.00 68.12 112 PHE A CA 1
ATOM 777 C C . PHE A 1 112 ? 23.532 2.897 -13.004 1.00 68.12 112 PHE A C 1
ATOM 779 O O . PHE A 1 112 ? 22.630 2.415 -13.685 1.00 68.12 112 PHE A O 1
ATOM 786 N N . ILE A 1 113 ? 24.517 2.155 -12.492 1.00 69.50 113 ILE A N 1
ATOM 787 C CA . ILE A 1 113 ? 24.704 0.713 -12.740 1.00 69.50 113 ILE A CA 1
ATOM 788 C C . ILE A 1 113 ? 23.408 -0.100 -12.520 1.00 69.50 113 ILE A C 1
ATOM 790 O O . ILE A 1 113 ? 23.208 -1.134 -13.153 1.00 69.50 113 ILE A O 1
ATOM 794 N N . ARG A 1 114 ? 22.512 0.374 -11.641 1.00 71.31 114 ARG A N 1
ATOM 795 C CA . ARG A 1 114 ? 21.248 -0.281 -11.264 1.00 71.31 114 ARG A CA 1
ATOM 796 C C . ARG A 1 114 ? 20.007 0.191 -12.036 1.00 71.31 114 ARG A C 1
ATOM 798 O O . ARG A 1 114 ? 18.905 -0.244 -11.720 1.00 71.31 114 ARG A O 1
ATOM 805 N N . ALA A 1 115 ? 20.143 1.045 -13.049 1.00 78.00 115 ALA A N 1
ATOM 806 C CA . ALA A 1 115 ? 19.045 1.378 -13.960 1.00 78.00 115 ALA A CA 1
ATOM 807 C C . ALA A 1 115 ? 18.827 0.236 -14.976 1.00 78.00 115 ALA A C 1
ATOM 809 O O . ALA A 1 115 ? 19.171 0.338 -16.155 1.00 78.00 115 ALA A O 1
ATOM 810 N N . SER A 1 116 ? 18.331 -0.902 -14.483 1.00 83.19 116 SER A N 1
ATOM 811 C CA . SER A 1 116 ? 18.128 -2.126 -15.259 1.00 83.19 116 SER A CA 1
ATOM 812 C C . SER A 1 116 ? 16.780 -2.116 -16.005 1.00 83.19 116 SER A C 1
ATOM 814 O O . SER A 1 116 ? 15.822 -1.486 -15.548 1.00 83.19 116 SER A O 1
ATOM 816 N N . PRO A 1 117 ? 16.639 -2.863 -17.121 1.00 84.75 117 PRO A N 1
ATOM 817 C CA . PRO A 1 117 ? 15.339 -3.080 -17.767 1.00 84.75 117 PRO A CA 1
ATOM 818 C C . PRO A 1 117 ? 14.283 -3.639 -16.806 1.00 84.75 117 PRO A C 1
ATOM 820 O O . PRO A 1 117 ? 13.108 -3.289 -16.888 1.00 84.75 117 PRO A O 1
ATOM 823 N N . GLN A 1 118 ? 14.714 -4.474 -15.855 1.00 87.75 118 GLN A N 1
ATOM 824 C CA . GLN A 1 118 ? 13.840 -5.039 -14.836 1.00 87.75 118 GLN A CA 1
ATOM 825 C C . GLN A 1 118 ? 13.298 -3.961 -13.891 1.00 87.75 118 GLN 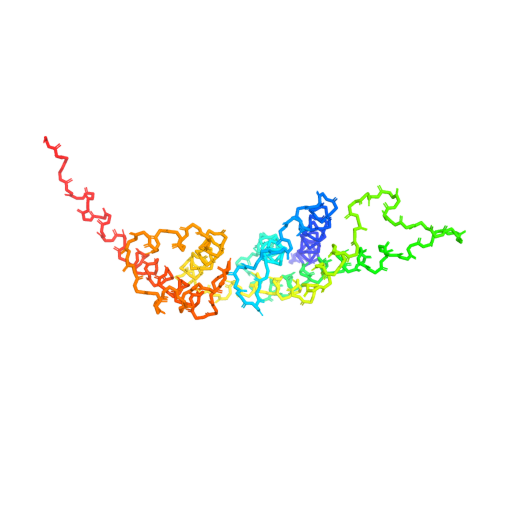A C 1
ATOM 827 O O . GLN A 1 118 ? 12.115 -3.990 -13.560 1.00 87.75 118 GLN A O 1
ATOM 832 N N . LEU A 1 119 ? 14.125 -2.992 -13.481 1.00 87.69 119 LEU A N 1
ATOM 833 C CA . LEU A 1 119 ? 13.665 -1.866 -12.673 1.00 87.69 119 LEU A CA 1
ATOM 834 C C . LEU A 1 119 ? 12.597 -1.050 -13.411 1.00 87.69 119 LEU A C 1
ATOM 836 O O . LEU A 1 119 ? 11.570 -0.729 -12.816 1.00 87.69 119 LEU A O 1
ATOM 840 N N . TYR A 1 120 ? 12.813 -0.740 -14.692 1.00 89.44 120 TYR A N 1
ATOM 841 C CA . TYR A 1 120 ? 11.830 0.002 -15.485 1.00 89.44 120 TYR A CA 1
ATOM 842 C C . TYR A 1 120 ? 10.503 -0.749 -15.595 1.00 89.44 120 TYR A C 1
ATOM 844 O O . TYR A 1 120 ? 9.461 -0.147 -15.358 1.00 89.44 120 TYR A O 1
ATOM 852 N N . ALA A 1 121 ? 10.538 -2.061 -15.845 1.00 90.31 121 ALA A N 1
ATOM 853 C CA . ALA A 1 121 ? 9.335 -2.890 -15.877 1.00 90.31 121 ALA A CA 1
ATOM 854 C C . ALA A 1 121 ? 8.595 -2.901 -14.528 1.00 90.31 121 ALA A C 1
ATOM 856 O O . ALA A 1 121 ? 7.372 -2.805 -14.494 1.00 90.31 121 ALA A O 1
ATOM 857 N N . ILE A 1 122 ? 9.326 -2.972 -13.408 1.00 90.81 122 ILE A N 1
ATOM 858 C CA . ILE A 1 122 ? 8.733 -2.906 -12.064 1.00 90.81 122 ILE A CA 1
ATOM 859 C C . ILE A 1 122 ? 8.051 -1.552 -11.836 1.00 90.81 122 ILE A C 1
ATOM 861 O O . ILE A 1 122 ? 6.925 -1.523 -11.353 1.00 90.81 122 ILE A O 1
ATOM 865 N N . LEU A 1 123 ? 8.718 -0.441 -12.163 1.00 91.94 123 LEU A N 1
ATOM 866 C CA . LEU A 1 123 ? 8.167 0.905 -11.972 1.00 91.94 123 LEU A CA 1
ATOM 867 C C . LEU A 1 123 ? 6.954 1.171 -12.873 1.00 91.94 123 LEU A C 1
ATOM 869 O O . LEU A 1 123 ? 5.981 1.767 -12.415 1.00 91.94 123 LEU A O 1
ATOM 873 N N . ASP A 1 124 ? 7.004 0.717 -14.125 1.00 91.94 124 ASP A N 1
ATOM 874 C CA . ASP A 1 124 ? 5.908 0.845 -15.088 1.00 91.94 124 ASP A CA 1
ATOM 875 C C . ASP A 1 124 ? 4.674 0.042 -14.648 1.00 91.94 124 ASP A C 1
ATOM 877 O O . ASP A 1 124 ? 3.553 0.556 -14.653 1.00 91.94 124 ASP A O 1
ATOM 881 N N . ALA A 1 125 ? 4.890 -1.177 -14.135 1.00 90.00 125 ALA A N 1
ATOM 882 C CA . ALA A 1 125 ? 3.823 -2.073 -13.694 1.00 90.00 125 ALA A CA 1
ATOM 883 C C . ALA A 1 125 ? 2.912 -1.468 -12.617 1.00 90.00 125 ALA A C 1
ATOM 885 O O . ALA A 1 125 ? 1.727 -1.795 -12.593 1.00 90.00 125 ALA A O 1
ATOM 886 N N . PHE A 1 126 ? 3.421 -0.580 -11.750 1.00 90.00 126 PHE A N 1
ATOM 887 C CA . PHE A 1 126 ? 2.596 0.074 -10.729 1.00 90.00 126 PHE A CA 1
ATOM 888 C C . PHE A 1 126 ? 2.385 1.579 -10.919 1.00 90.00 126 PHE A C 1
ATOM 890 O O . PHE A 1 126 ? 1.758 2.222 -10.071 1.00 90.00 126 PHE A O 1
ATOM 897 N N . LEU A 1 127 ? 2.849 2.155 -12.029 1.00 92.88 127 LEU A N 1
ATOM 898 C CA . LEU A 1 127 ? 2.794 3.596 -12.279 1.00 92.88 127 LEU A CA 1
ATOM 899 C C . LEU A 1 127 ? 1.366 4.157 -12.185 1.00 92.88 127 LEU A C 1
ATOM 901 O O . LEU A 1 127 ? 1.122 5.189 -11.556 1.00 92.88 127 LEU A O 1
ATOM 905 N N . TRP A 1 128 ? 0.410 3.435 -12.766 1.00 90.88 128 TRP A N 1
ATOM 906 C CA . TRP A 1 128 ? -1.008 3.794 -12.822 1.00 90.88 128 TRP A CA 1
ATOM 907 C C . TRP A 1 128 ? -1.741 3.619 -11.482 1.00 90.88 128 TRP A C 1
ATOM 909 O O . TRP A 1 128 ? -2.807 4.204 -11.283 1.00 90.88 128 TRP A O 1
ATOM 919 N N . HIS A 1 129 ? -1.152 2.907 -10.518 1.00 93.44 129 HIS A N 1
ATOM 920 C CA . HIS A 1 129 ? -1.691 2.782 -9.163 1.00 93.44 129 HIS A CA 1
ATOM 921 C C . HIS A 1 129 ? -1.324 3.965 -8.252 1.00 93.44 129 HIS A C 1
ATOM 923 O O . HIS A 1 129 ? -2.011 4.215 -7.258 1.00 93.44 129 HIS A O 1
ATOM 929 N N . LEU A 1 130 ? -0.266 4.724 -8.565 1.00 94.44 130 LEU A N 1
ATOM 930 C CA . LEU A 1 130 ? 0.202 5.831 -7.717 1.00 94.44 130 LEU A CA 1
ATOM 931 C C . LEU A 1 130 ? -0.840 6.958 -7.549 1.00 94.44 130 LEU A C 1
ATOM 933 O O . LEU A 1 130 ? -1.047 7.397 -6.409 1.00 94.44 130 LEU A O 1
ATOM 937 N N . PRO A 1 131 ? -1.566 7.402 -8.600 1.00 94.25 131 PRO A N 1
ATOM 938 C CA . PRO A 1 131 ? -2.671 8.347 -8.440 1.00 94.25 131 PRO A CA 1
ATOM 939 C C . PRO A 1 131 ? -3.785 7.791 -7.546 1.00 94.25 131 PRO A C 1
ATOM 941 O O . PRO A 1 131 ? -4.323 8.521 -6.711 1.00 94.25 131 PRO A O 1
ATOM 944 N N . LEU A 1 132 ? -4.082 6.491 -7.663 1.00 94.19 132 LEU A N 1
ATOM 945 C CA . LEU A 1 132 ? -5.062 5.798 -6.825 1.00 94.19 132 LEU A CA 1
ATOM 946 C C . LEU A 1 132 ? -4.643 5.803 -5.352 1.00 94.19 132 LEU A C 1
ATOM 948 O O . LEU A 1 132 ? -5.454 6.138 -4.493 1.00 94.19 132 LEU A O 1
ATOM 952 N N . ALA A 1 133 ? -3.380 5.507 -5.040 1.00 93.44 133 ALA A N 1
ATOM 953 C CA . ALA A 1 133 ? -2.876 5.563 -3.666 1.00 93.44 133 ALA A CA 1
ATOM 954 C C . ALA A 1 133 ? -3.002 6.969 -3.058 1.00 93.44 133 ALA A C 1
ATOM 956 O O . ALA A 1 133 ? -3.412 7.116 -1.902 1.00 93.44 133 ALA A O 1
ATOM 957 N N . GLY A 1 134 ? -2.705 8.008 -3.844 1.00 92.38 134 GLY A N 1
ATOM 958 C CA . GLY A 1 134 ? -2.900 9.399 -3.438 1.00 92.38 134 GLY A CA 1
ATOM 959 C C . GLY A 1 134 ? -4.373 9.741 -3.191 1.00 92.38 134 GLY A C 1
ATOM 960 O O . GLY A 1 134 ? -4.718 10.317 -2.155 1.00 92.38 134 GLY A O 1
ATOM 961 N N . LEU A 1 135 ? -5.261 9.336 -4.102 1.00 93.19 135 LEU A N 1
ATOM 962 C CA . LEU A 1 135 ? -6.707 9.514 -3.966 1.00 93.19 135 LEU A CA 1
ATOM 963 C C . LEU A 1 135 ? -7.237 8.822 -2.702 1.00 93.19 135 LEU A C 1
ATOM 965 O O . LEU A 1 135 ? -7.950 9.441 -1.910 1.00 93.19 135 LEU A O 1
ATOM 969 N N . LEU A 1 136 ? -6.849 7.563 -2.478 1.00 93.06 136 LEU A N 1
ATOM 970 C CA . LEU A 1 136 ? -7.237 6.783 -1.303 1.00 93.06 136 LEU A CA 1
ATOM 971 C C . LEU A 1 136 ? -6.759 7.446 -0.007 1.00 93.06 136 LEU A C 1
ATOM 973 O O . LEU A 1 136 ? -7.503 7.477 0.973 1.00 93.06 136 LEU A O 1
ATOM 977 N N . ALA A 1 137 ? -5.562 8.039 0.006 1.00 91.31 137 ALA A N 1
ATOM 978 C CA . ALA A 1 137 ? -5.067 8.781 1.164 1.00 91.31 137 ALA A CA 1
ATOM 979 C C . ALA A 1 137 ? -5.988 9.950 1.547 1.00 91.31 137 ALA A C 1
ATOM 981 O O . ALA A 1 137 ? -6.27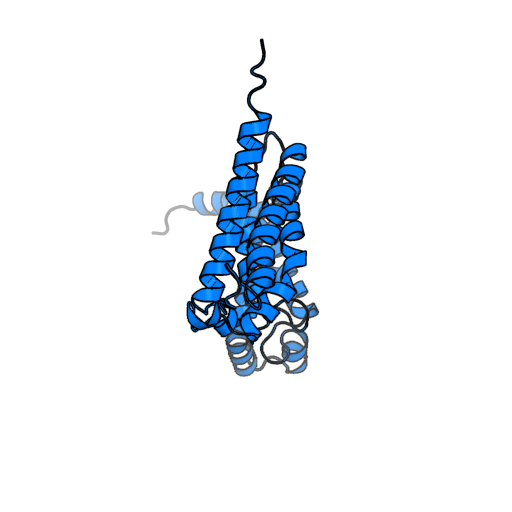8 10.143 2.732 1.00 91.31 137 ALA A O 1
ATOM 982 N N . GLY A 1 138 ? -6.495 10.691 0.559 1.00 88.31 138 GLY A N 1
ATOM 983 C CA . GLY A 1 138 ? -7.492 11.738 0.781 1.00 88.31 138 GLY A CA 1
ATOM 984 C C . GLY A 1 138 ? -8.861 11.174 1.178 1.00 88.31 138 GLY A C 1
ATOM 985 O O . GLY A 1 138 ? -9.463 11.630 2.150 1.00 88.31 138 GLY A O 1
ATOM 986 N N . ALA A 1 139 ? -9.323 10.120 0.497 1.00 90.81 139 ALA A N 1
ATOM 987 C CA . ALA A 1 139 ? -10.630 9.498 0.728 1.00 90.81 139 ALA A CA 1
ATOM 988 C C . ALA A 1 139 ? -10.765 8.887 2.132 1.00 90.81 1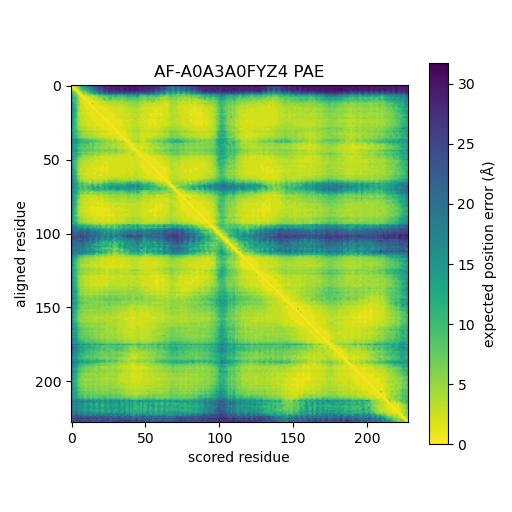39 ALA A C 1
ATOM 990 O O . ALA A 1 139 ? -11.841 8.907 2.727 1.00 90.81 139 ALA A O 1
ATOM 991 N N . VAL A 1 140 ? -9.658 8.434 2.728 1.00 89.56 140 VAL A N 1
ATOM 992 C CA . VAL A 1 140 ? -9.610 7.954 4.118 1.00 89.56 140 VAL A CA 1
ATOM 993 C C . VAL A 1 140 ? -10.067 9.018 5.129 1.00 89.56 140 VAL A C 1
ATOM 995 O O . VAL A 1 140 ? -10.405 8.672 6.260 1.00 89.56 140 VAL A O 1
ATOM 998 N N . ALA A 1 141 ? -10.118 10.307 4.771 1.00 85.94 141 ALA A N 1
ATOM 999 C CA . ALA A 1 141 ? -10.731 11.339 5.610 1.00 85.94 141 ALA A CA 1
ATOM 1000 C C . ALA A 1 141 ? -12.247 11.145 5.816 1.00 85.94 141 ALA A C 1
ATOM 1002 O O . ALA A 1 141 ? -12.747 11.521 6.873 1.00 85.94 141 ALA A O 1
ATOM 1003 N N . PHE A 1 142 ? -12.948 10.520 4.865 1.00 87.44 142 PHE A N 1
ATOM 1004 C CA . PHE A 1 142 ? -14.387 10.238 4.945 1.00 87.44 142 PHE A CA 1
ATOM 1005 C C . PHE A 1 142 ? -14.715 8.966 5.729 1.00 87.44 142 PHE A C 1
ATOM 1007 O O . PHE A 1 142 ? -15.860 8.747 6.114 1.00 87.44 142 PHE A O 1
ATOM 1014 N N . VAL A 1 143 ? -13.717 8.119 5.991 1.00 88.00 143 VAL A N 1
ATOM 1015 C CA . VAL A 1 143 ? -13.921 6.877 6.736 1.00 88.00 143 VAL A CA 1
ATOM 1016 C C . VAL A 1 143 ? -13.999 7.195 8.238 1.00 88.00 143 VAL A C 1
ATOM 1018 O O . VAL A 1 143 ? -13.092 7.842 8.774 1.00 88.00 143 VAL A O 1
ATOM 1021 N N . PRO A 1 144 ? -15.025 6.716 8.965 1.00 87.75 144 PRO A N 1
ATOM 1022 C CA . PRO A 1 144 ? -15.129 6.908 10.406 1.00 87.75 144 PRO A CA 1
ATOM 1023 C C . PRO A 1 144 ? -13.868 6.428 11.149 1.00 87.75 144 PRO A C 1
ATOM 1025 O O . PRO A 1 144 ? -13.340 5.356 10.830 1.00 87.75 144 PRO A O 1
ATOM 1028 N N . PRO A 1 145 ? -13.386 7.145 12.186 1.00 84.25 145 PRO A N 1
ATOM 1029 C CA . PRO A 1 145 ? -12.204 6.742 12.957 1.00 84.25 145 PRO A CA 1
ATOM 1030 C C . PRO A 1 145 ? -12.288 5.316 13.521 1.00 84.25 145 PRO A C 1
ATOM 1032 O O . PRO A 1 145 ? -11.264 4.635 13.624 1.00 84.25 145 PRO A O 1
ATOM 1035 N N . ALA A 1 146 ? -13.509 4.867 13.833 1.00 86.06 146 ALA A N 1
ATOM 1036 C CA . ALA A 1 146 ? -13.811 3.519 14.301 1.00 86.06 146 ALA A CA 1
ATOM 1037 C C . ALA A 1 146 ? -13.458 2.427 13.276 1.00 86.06 146 ALA A C 1
ATOM 1039 O O . ALA A 1 146 ? -13.027 1.355 13.679 1.00 86.06 146 ALA A O 1
ATOM 1040 N N . LEU A 1 147 ? -13.574 2.705 11.971 1.00 88.88 147 LEU A N 1
ATOM 1041 C CA . LEU A 1 147 ? -13.255 1.764 10.888 1.00 88.88 147 LEU A CA 1
ATOM 1042 C C . LEU A 1 147 ? -11.827 1.936 10.361 1.00 88.88 147 LEU A C 1
ATOM 1044 O O . LEU A 1 147 ? -11.190 0.962 9.965 1.00 88.88 147 LEU A O 1
ATOM 1048 N N . ARG A 1 148 ? -11.279 3.157 10.413 1.00 89.44 148 ARG A N 1
ATOM 1049 C CA . ARG A 1 148 ? -9.929 3.456 9.905 1.00 89.44 148 ARG A CA 1
ATOM 1050 C C . ARG A 1 148 ? -8.836 2.641 10.586 1.00 89.44 148 ARG A C 1
ATOM 1052 O O . ARG A 1 148 ? -7.972 2.089 9.911 1.00 89.44 148 ARG A O 1
ATOM 1059 N N . ARG A 1 149 ? -8.840 2.599 11.924 1.00 88.75 149 ARG A N 1
ATOM 1060 C CA . ARG A 1 149 ? -7.779 1.917 12.686 1.00 88.75 149 ARG A CA 1
ATOM 1061 C C . ARG A 1 149 ? -7.826 0.397 12.504 1.00 88.75 149 ARG A C 1
ATOM 1063 O O . ARG A 1 149 ? -6.764 -0.173 12.266 1.00 88.75 149 ARG A O 1
ATOM 1070 N N . PRO A 1 150 ? -8.994 -0.267 12.591 1.00 91.88 150 PRO A N 1
ATOM 1071 C CA . PRO A 1 150 ? -9.066 -1.702 12.358 1.00 91.88 150 PRO A CA 1
ATOM 1072 C C . PRO A 1 150 ? -8.756 -2.095 10.914 1.00 91.88 150 PRO A C 1
ATOM 1074 O O . PRO A 1 150 ? -7.959 -3.003 10.710 1.00 91.88 150 PRO A O 1
ATOM 1077 N N . ALA A 1 151 ? -9.289 -1.372 9.922 1.00 92.38 151 ALA A N 1
ATOM 1078 C CA . ALA A 1 151 ? -9.000 -1.654 8.515 1.00 92.38 151 ALA A CA 1
ATOM 1079 C C . ALA A 1 151 ? -7.507 -1.487 8.192 1.00 92.38 151 ALA A C 1
ATOM 1081 O O . ALA A 1 151 ? -6.920 -2.343 7.533 1.00 92.38 151 ALA A O 1
ATOM 1082 N N . GLY A 1 152 ? -6.873 -0.426 8.709 1.00 91.94 152 GLY A N 1
ATOM 1083 C CA . GLY A 1 152 ? -5.433 -0.210 8.557 1.00 91.94 152 GLY A CA 1
ATOM 1084 C C . GLY A 1 152 ? -4.590 -1.291 9.237 1.00 91.94 152 GLY A C 1
ATOM 1085 O O . GLY A 1 152 ? -3.601 -1.736 8.665 1.00 91.94 152 GLY A O 1
ATOM 1086 N N . ALA A 1 153 ? -4.996 -1.760 10.422 1.00 92.81 153 ALA A N 1
ATOM 1087 C CA . ALA A 1 153 ? -4.329 -2.872 11.100 1.00 92.81 153 ALA A CA 1
ATOM 1088 C C . ALA A 1 153 ? -4.458 -4.186 10.315 1.00 92.81 153 ALA A C 1
ATOM 1090 O O . ALA A 1 153 ? -3.481 -4.919 10.203 1.00 92.81 153 ALA A O 1
ATOM 1091 N N . GLY A 1 154 ? -5.633 -4.454 9.735 1.00 94.12 154 GLY A N 1
ATOM 1092 C CA . GLY A 1 154 ? -5.842 -5.599 8.852 1.00 94.12 154 GLY A CA 1
ATOM 1093 C C . GLY A 1 154 ? -4.937 -5.544 7.624 1.00 94.12 154 GLY A C 1
ATOM 1094 O O . GLY A 1 154 ? -4.277 -6.528 7.312 1.00 94.12 154 GLY A O 1
ATOM 1095 N N . LEU A 1 155 ? -4.853 -4.391 6.950 1.00 93.50 155 LEU A N 1
ATOM 1096 C CA . LEU A 1 155 ? -3.987 -4.229 5.774 1.00 93.50 155 LEU A CA 1
ATOM 1097 C C . LEU A 1 155 ? -2.510 -4.396 6.143 1.00 93.50 155 LEU A C 1
ATOM 1099 O O . LEU A 1 155 ? -1.782 -5.110 5.459 1.00 93.50 155 LEU A O 1
ATOM 1103 N N . ALA A 1 156 ? -2.078 -3.802 7.258 1.00 93.62 156 ALA A N 1
ATOM 1104 C CA . ALA A 1 156 ? -0.724 -3.983 7.771 1.00 93.62 156 ALA A CA 1
ATOM 1105 C C . ALA A 1 156 ? -0.427 -5.457 8.085 1.00 93.62 156 ALA A C 1
ATOM 1107 O O . ALA A 1 156 ? 0.663 -5.938 7.789 1.00 93.62 156 ALA A O 1
ATOM 1108 N N . ALA A 1 157 ? -1.399 -6.192 8.630 1.00 95.19 157 ALA A N 1
ATOM 1109 C CA . ALA A 1 157 ? -1.255 -7.619 8.872 1.00 95.19 157 ALA A CA 1
ATOM 1110 C C . ALA A 1 157 ? -1.161 -8.428 7.574 1.00 95.19 157 ALA A C 1
ATOM 1112 O O . ALA A 1 157 ? -0.323 -9.315 7.511 1.00 95.19 157 ALA A O 1
ATOM 1113 N N . VAL A 1 158 ? -1.932 -8.111 6.528 1.00 95.62 158 VAL A N 1
ATOM 1114 C CA . VAL A 1 158 ? -1.777 -8.762 5.212 1.00 95.62 158 VAL A CA 1
ATOM 1115 C C . VAL A 1 158 ? -0.367 -8.560 4.668 1.00 95.62 158 VAL A C 1
ATOM 1117 O O . VAL A 1 158 ? 0.260 -9.521 4.236 1.00 95.62 158 VAL A O 1
ATOM 1120 N N . VAL A 1 159 ? 0.161 -7.335 4.742 1.00 93.50 159 VAL A N 1
ATOM 1121 C CA . VAL A 1 159 ? 1.529 -7.031 4.297 1.00 93.50 159 VAL A CA 1
ATOM 1122 C C . VAL A 1 159 ? 2.560 -7.807 5.113 1.00 93.50 159 VAL A C 1
ATOM 1124 O O . VAL A 1 159 ? 3.444 -8.432 4.536 1.00 93.50 159 VAL A O 1
ATOM 1127 N N . LEU A 1 160 ? 2.441 -7.809 6.444 1.00 94.12 160 LEU A N 1
ATOM 1128 C CA . LEU A 1 160 ? 3.358 -8.538 7.323 1.00 94.12 160 LEU A CA 1
ATOM 1129 C C . LEU A 1 160 ? 3.288 -10.050 7.088 1.00 94.12 160 LEU A C 1
ATOM 1131 O O . LEU A 1 160 ? 4.315 -10.682 6.877 1.00 94.12 160 LEU A O 1
ATOM 1135 N N . VAL A 1 161 ? 2.092 -10.634 7.080 1.00 93.94 161 VAL A N 1
ATOM 1136 C CA . VAL A 1 161 ? 1.899 -12.074 6.868 1.00 93.94 161 VAL A CA 1
ATOM 1137 C C . VAL A 1 161 ? 2.356 -12.481 5.470 1.00 93.94 161 VAL A C 1
ATOM 1139 O O . VAL A 1 161 ? 3.013 -13.506 5.338 1.00 93.94 161 VAL A O 1
ATOM 1142 N N . GLY A 1 162 ? 2.075 -11.682 4.438 1.00 92.94 162 GLY A N 1
ATOM 1143 C CA . GLY A 1 162 ? 2.549 -11.952 3.081 1.00 92.94 162 GLY A CA 1
ATOM 1144 C C . GLY A 1 162 ? 4.069 -11.834 2.952 1.00 92.94 162 GLY A C 1
ATOM 1145 O O . GLY A 1 162 ? 4.687 -12.653 2.284 1.00 92.94 162 GLY A O 1
ATOM 1146 N N . LEU A 1 163 ? 4.703 -10.888 3.654 1.00 92.12 163 LEU A N 1
ATOM 1147 C CA . LEU A 1 163 ? 6.166 -10.780 3.706 1.00 92.12 163 LEU A CA 1
ATOM 1148 C C . LEU A 1 163 ? 6.814 -11.983 4.415 1.00 92.12 163 LEU A C 1
ATOM 1150 O O . LEU A 1 163 ? 7.909 -12.408 4.039 1.00 92.12 163 LEU A O 1
ATOM 1154 N N . LEU A 1 164 ? 6.138 -12.513 5.436 1.00 93.25 164 LEU A N 1
ATOM 1155 C CA . LEU A 1 164 ? 6.562 -13.665 6.229 1.00 93.25 164 LEU A CA 1
ATOM 1156 C C . LEU A 1 164 ? 5.926 -14.984 5.754 1.00 93.25 164 LEU A C 1
ATOM 1158 O O . LEU A 1 164 ? 5.996 -15.972 6.480 1.00 93.25 164 LEU A O 1
ATOM 1162 N N . SER A 1 165 ? 5.342 -15.039 4.555 1.00 92.81 165 SER A N 1
ATOM 1163 C CA . SER A 1 165 ? 4.601 -16.201 4.035 1.00 92.81 165 SER A CA 1
ATOM 1164 C C . SER A 1 165 ? 5.389 -17.512 4.146 1.00 92.81 165 SER A C 1
ATOM 1166 O O . SER A 1 165 ? 4.854 -18.509 4.624 1.00 92.81 165 SER A O 1
ATOM 1168 N N . ASP A 1 166 ? 6.679 -17.492 3.800 1.00 91.94 166 ASP A N 1
ATOM 1169 C CA . ASP A 1 166 ? 7.582 -18.643 3.910 1.00 91.94 166 ASP A CA 1
ATOM 1170 C C . ASP A 1 166 ? 7.713 -19.135 5.365 1.00 91.94 166 ASP A C 1
ATOM 1172 O O . ASP A 1 166 ? 7.673 -20.336 5.629 1.00 91.94 166 ASP A O 1
ATOM 1176 N N . HIS A 1 167 ? 7.809 -18.212 6.330 1.00 92.62 167 HIS A N 1
ATOM 1177 C CA . HIS A 1 167 ? 7.881 -18.549 7.756 1.00 92.62 167 HIS A CA 1
ATOM 1178 C C . HIS A 1 167 ? 6.529 -19.025 8.289 1.00 92.62 167 HIS A C 1
ATOM 1180 O O . HIS A 1 167 ? 6.473 -19.968 9.071 1.00 92.62 167 HIS A O 1
ATOM 1186 N N . VAL A 1 168 ? 5.431 -18.401 7.859 1.00 91.38 168 VAL A N 1
ATOM 1187 C CA . VAL A 1 168 ? 4.076 -18.815 8.244 1.00 91.38 168 VAL A CA 1
ATOM 1188 C C . VAL A 1 168 ? 3.809 -20.229 7.747 1.00 91.38 168 VAL A C 1
ATOM 1190 O O . VAL A 1 168 ? 3.339 -21.060 8.516 1.00 91.38 168 VAL A O 1
ATOM 1193 N N . LYS A 1 169 ? 4.171 -20.535 6.498 1.00 90.44 169 LYS A N 1
ATOM 1194 C CA . LYS A 1 169 ? 4.066 -21.883 5.938 1.00 90.44 169 LYS A CA 1
ATOM 1195 C C . LYS A 1 169 ? 4.880 -22.891 6.748 1.00 90.44 169 LYS A C 1
ATOM 1197 O O . LYS A 1 169 ? 4.333 -23.917 7.133 1.00 90.44 169 LYS A O 1
ATOM 1202 N N . LEU A 1 170 ? 6.128 -22.560 7.089 1.00 92.00 170 LEU A N 1
ATOM 1203 C CA . LEU A 1 170 ? 6.976 -23.404 7.935 1.00 92.00 170 LEU A CA 1
ATOM 1204 C C . LEU A 1 170 ? 6.322 -23.705 9.296 1.00 92.00 170 LEU A C 1
ATOM 1206 O O . LEU A 1 170 ? 6.318 -24.849 9.742 1.00 92.00 170 LEU A O 1
ATOM 1210 N N . VAL A 1 171 ? 5.739 -22.692 9.943 1.00 93.50 171 VAL A N 1
ATOM 1211 C CA . VAL A 1 171 ? 5.037 -22.855 11.225 1.00 93.50 171 VAL A CA 1
ATOM 1212 C C . VAL A 1 171 ? 3.771 -23.704 11.067 1.00 93.50 171 VAL A C 1
ATOM 1214 O O . VAL A 1 171 ? 3.510 -24.557 11.913 1.00 93.50 171 VAL A O 1
ATOM 1217 N N . LEU A 1 172 ? 2.985 -23.509 10.005 1.00 90.56 172 LEU A N 1
ATOM 1218 C CA . LEU A 1 172 ? 1.769 -24.294 9.750 1.00 90.56 172 LEU A CA 1
ATOM 1219 C C . LEU A 1 172 ? 2.087 -25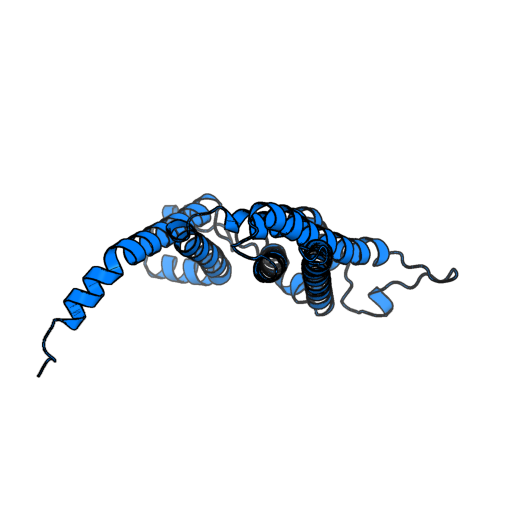.769 9.483 1.00 90.56 172 LEU A C 1
ATOM 1221 O O . LEU A 1 172 ? 1.425 -26.643 10.045 1.00 90.56 172 LEU A O 1
ATOM 1225 N N . ASP A 1 173 ? 3.118 -26.029 8.680 1.00 90.25 173 ASP A N 1
ATOM 1226 C CA . ASP A 1 173 ? 3.581 -27.381 8.370 1.00 90.25 173 ASP A CA 1
ATOM 1227 C C . ASP A 1 173 ? 4.104 -28.076 9.642 1.00 90.25 173 ASP A C 1
ATOM 1229 O O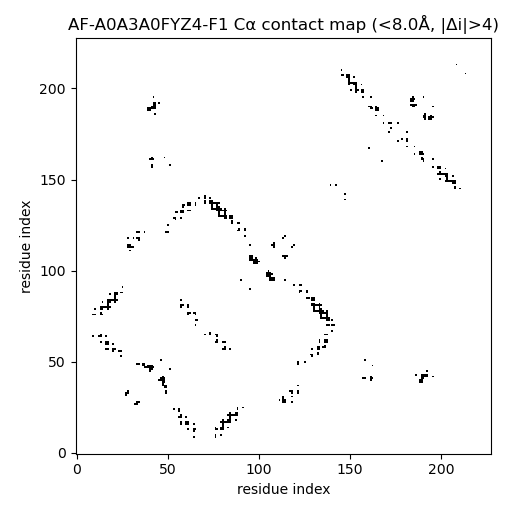 . ASP A 1 173 ? 3.798 -29.243 9.882 1.00 90.25 173 ASP A O 1
ATOM 1233 N N . HIS A 1 174 ? 4.807 -27.344 10.517 1.00 92.94 174 HIS A N 1
ATOM 1234 C CA . HIS A 1 174 ? 5.266 -27.858 11.812 1.00 92.94 174 HIS A CA 1
ATOM 1235 C C . HIS A 1 174 ? 4.117 -28.197 12.779 1.00 92.94 174 HIS A C 1
ATOM 1237 O O . HIS A 1 174 ? 4.197 -29.184 13.503 1.00 92.94 174 HIS A O 1
ATOM 1243 N N . ASN A 1 175 ? 3.032 -27.415 12.781 1.00 93.06 175 ASN A N 1
ATOM 1244 C CA . ASN A 1 175 ? 1.865 -27.638 13.647 1.00 93.06 175 ASN A CA 1
ATOM 1245 C C . ASN A 1 175 ? 0.845 -28.637 13.061 1.00 93.06 175 ASN A C 1
ATOM 1247 O O . ASN A 1 175 ? -0.292 -28.695 13.528 1.00 93.06 175 ASN A O 1
ATOM 1251 N N . ALA A 1 176 ? 1.227 -29.406 12.034 1.00 90.50 176 ALA A N 1
ATOM 1252 C CA . ALA A 1 176 ? 0.382 -30.401 11.370 1.00 90.50 176 ALA A CA 1
ATOM 1253 C C . ALA A 1 176 ? -0.970 -29.847 10.871 1.00 90.50 176 ALA A C 1
ATOM 1255 O O . ALA A 1 176 ? -1.979 -30.559 10.830 1.00 90.50 176 ALA A O 1
ATOM 1256 N N . VAL A 1 177 ? -1.010 -28.571 10.468 1.00 89.88 177 VAL A N 1
ATOM 1257 C CA . VAL A 1 177 ? -2.217 -27.980 9.879 1.00 89.88 177 VAL A CA 1
ATOM 1258 C C . VAL A 1 177 ? -2.510 -28.684 8.547 1.00 89.88 177 VAL A C 1
ATOM 1260 O O . VAL A 1 177 ? -1.597 -28.849 7.734 1.00 89.88 177 VAL A O 1
ATOM 1263 N N . PRO A 1 178 ? -3.763 -29.105 8.270 1.00 91.19 178 PRO A N 1
ATOM 1264 C CA . PRO A 1 178 ? -4.061 -29.852 7.055 1.00 91.19 178 PRO A CA 1
ATOM 1265 C C . PRO A 1 178 ? -3.643 -29.077 5.803 1.00 91.19 178 PRO A C 1
ATOM 1267 O O . PRO A 1 178 ? -4.046 -27.929 5.613 1.00 91.19 178 PRO A O 1
ATOM 1270 N N . ALA A 1 179 ? -2.916 -29.731 4.893 1.00 87.38 179 ALA A N 1
ATOM 1271 C CA . ALA A 1 179 ? -2.378 -29.101 3.682 1.00 87.38 179 ALA A CA 1
ATOM 1272 C C . ALA A 1 179 ? -3.449 -28.423 2.802 1.00 87.38 179 ALA A C 1
ATOM 1274 O O . ALA A 1 179 ? -3.149 -27.506 2.040 1.00 87.38 179 ALA A O 1
ATOM 1275 N N . ALA A 1 180 ? -4.711 -28.856 2.896 1.00 88.56 180 ALA A N 1
ATOM 1276 C CA . ALA A 1 180 ? -5.841 -28.197 2.241 1.00 88.56 180 ALA A CA 1
ATOM 1277 C C . ALA A 1 180 ? -6.069 -26.760 2.748 1.00 88.56 180 ALA A C 1
ATOM 1279 O O . ALA A 1 180 ? -6.344 -25.870 1.946 1.00 88.56 180 ALA A O 1
ATOM 1280 N N . TRP A 1 181 ? -5.918 -26.521 4.054 1.00 87.56 181 TRP A N 1
ATOM 1281 C CA . TRP A 1 181 ? -6.002 -25.187 4.649 1.00 87.56 181 TRP A CA 1
ATOM 1282 C C . TRP A 1 181 ? -4.785 -24.345 4.290 1.00 87.56 181 TRP A C 1
ATOM 1284 O O . TRP A 1 181 ? -4.951 -23.216 3.835 1.00 87.56 181 TRP A O 1
ATOM 1294 N N . THR A 1 182 ? -3.579 -24.909 4.395 1.00 87.50 182 THR A N 1
ATOM 1295 C CA . THR A 1 182 ? -2.341 -24.197 4.045 1.00 87.50 182 THR A CA 1
ATOM 1296 C C . THR A 1 182 ? -2.362 -23.731 2.590 1.00 87.50 182 THR A C 1
ATOM 1298 O O . THR A 1 182 ? -2.109 -22.559 2.339 1.00 87.50 182 THR A O 1
ATOM 1301 N N . ARG A 1 183 ? -2.779 -24.586 1.642 1.00 88.06 183 ARG A N 1
ATOM 1302 C CA . ARG A 1 183 ? -2.919 -24.219 0.217 1.00 88.06 183 ARG A CA 1
ATOM 1303 C C . ARG A 1 183 ? -3.984 -23.158 -0.049 1.00 88.06 183 ARG A C 1
ATOM 1305 O O . ARG A 1 183 ? -3.846 -22.381 -0.984 1.00 88.06 183 ARG A O 1
ATOM 1312 N N . ARG A 1 184 ? -5.054 -23.116 0.752 1.00 90.00 184 ARG A N 1
ATOM 1313 C CA . ARG A 1 184 ? -6.069 -22.057 0.640 1.00 90.00 184 ARG A CA 1
ATOM 1314 C C . ARG A 1 184 ? -5.567 -20.714 1.147 1.00 90.00 184 ARG A C 1
ATOM 1316 O O . ARG A 1 184 ? -6.077 -19.700 0.690 1.00 90.00 184 ARG A O 1
ATOM 1323 N N . LEU A 1 185 ? -4.617 -20.694 2.078 1.00 89.19 185 LEU A N 1
ATOM 1324 C CA . LEU A 1 185 ? -4.072 -19.466 2.659 1.00 89.19 185 LEU A CA 1
ATOM 1325 C C . LEU A 1 185 ? -2.844 -18.957 1.902 1.00 89.19 185 LEU A C 1
ATOM 1327 O O . LEU A 1 185 ? -2.721 -17.756 1.679 1.00 89.19 185 LEU A O 1
ATOM 1331 N N . ILE A 1 186 ? -1.948 -19.864 1.518 1.00 90.94 186 ILE A N 1
ATOM 1332 C CA . ILE A 1 186 ? -0.635 -19.567 0.947 1.00 90.94 186 ILE A CA 1
ATOM 1333 C C . ILE A 1 186 ? -0.442 -20.425 -0.303 1.00 90.94 186 ILE A C 1
ATOM 1335 O O . ILE A 1 186 ? -0.518 -21.655 -0.242 1.00 90.94 186 ILE A O 1
ATOM 1339 N N . SER A 1 187 ? -0.128 -19.771 -1.419 1.00 90.25 187 SER A N 1
ATOM 1340 C CA . SER A 1 187 ? 0.285 -20.420 -2.661 1.00 90.25 187 SER A CA 1
ATOM 1341 C C . SER A 1 187 ? 1.715 -20.006 -2.992 1.00 90.25 187 SER A C 1
ATOM 1343 O O . SER A 1 187 ? 2.069 -18.825 -2.992 1.00 90.25 187 SER A O 1
ATOM 1345 N N . GLY A 1 188 ? 2.583 -20.997 -3.198 1.00 87.81 188 GLY A N 1
ATOM 1346 C CA . GLY A 1 188 ? 4.012 -20.768 -3.396 1.00 87.81 188 GLY A CA 1
ATOM 1347 C C . GLY A 1 188 ? 4.643 -20.003 -2.227 1.00 87.81 188 GLY A C 1
ATOM 1348 O O . GLY A 1 188 ? 4.813 -20.569 -1.145 1.00 87.81 188 GLY A O 1
ATOM 1349 N N . LYS A 1 189 ? 4.996 -18.737 -2.486 1.00 87.69 189 LYS A N 1
ATOM 1350 C CA . LYS A 1 189 ? 5.646 -17.794 -1.555 1.00 87.69 189 LYS A CA 1
ATOM 1351 C C . LYS A 1 189 ? 4.784 -16.565 -1.240 1.00 87.69 189 LYS A C 1
ATOM 1353 O O . LYS A 1 189 ? 5.300 -15.569 -0.741 1.00 87.69 189 LYS A O 1
ATOM 1358 N N . ALA A 1 190 ? 3.492 -16.595 -1.552 1.00 92.19 190 ALA A N 1
ATOM 1359 C CA . ALA A 1 190 ? 2.587 -15.464 -1.369 1.00 92.19 190 ALA A CA 1
ATOM 1360 C C . ALA A 1 190 ? 1.276 -15.909 -0.712 1.00 92.19 190 ALA A C 1
ATOM 1362 O O . ALA A 1 190 ? 0.925 -17.091 -0.713 1.00 92.19 190 ALA A O 1
ATOM 1363 N N . LEU A 1 191 ? 0.538 -14.956 -0.144 1.00 93.69 191 LEU A N 1
ATOM 1364 C CA . LEU A 1 191 ? -0.839 -15.205 0.269 1.00 93.69 191 LEU A CA 1
ATOM 1365 C C . LEU A 1 191 ? -1.710 -15.385 -0.972 1.00 93.69 191 LEU A C 1
ATOM 1367 O O . LEU A 1 191 ? -1.583 -14.634 -1.936 1.00 93.69 191 LEU A O 1
ATOM 1371 N N . THR A 1 192 ? -2.643 -16.328 -0.928 1.00 95.62 192 THR A N 1
ATOM 1372 C CA . THR A 1 192 ? -3.702 -16.365 -1.942 1.00 95.62 192 THR A CA 1
ATOM 1373 C C . THR A 1 192 ? -4.623 -15.147 -1.756 1.00 95.62 192 THR A C 1
ATOM 1375 O O . THR A 1 192 ? -4.724 -14.613 -0.642 1.00 95.62 192 THR A O 1
ATOM 1378 N N . PRO A 1 193 ? -5.379 -14.722 -2.783 1.00 94.88 193 PRO A N 1
ATOM 1379 C CA . PRO A 1 193 ? -6.382 -13.663 -2.631 1.00 94.88 193 PRO A CA 1
ATOM 1380 C C . PRO A 1 193 ? -7.408 -13.951 -1.517 1.00 94.88 193 PRO A C 1
ATOM 1382 O O . PRO A 1 193 ? -7.804 -13.059 -0.759 1.00 94.88 193 PRO A O 1
ATOM 1385 N N . GLY A 1 194 ? -7.798 -15.222 -1.359 1.00 94.50 194 GLY A N 1
ATOM 1386 C CA . GLY A 1 194 ? -8.681 -15.667 -0.278 1.00 94.50 194 GLY A CA 1
ATOM 1387 C C . GLY A 1 194 ? -8.015 -15.587 1.099 1.00 94.50 194 GLY A C 1
ATOM 1388 O O . GLY A 1 194 ? -8.619 -15.090 2.050 1.00 94.50 194 GLY A O 1
ATOM 1389 N N . GLY A 1 195 ? -6.753 -16.011 1.205 1.00 93.44 195 GLY A N 1
ATOM 1390 C CA . GLY A 1 195 ? -5.958 -15.937 2.429 1.00 93.44 195 GLY A CA 1
ATOM 1391 C C . GLY A 1 195 ? -5.709 -14.500 2.881 1.00 93.44 195 GLY A C 1
ATOM 1392 O O . GLY A 1 195 ? -5.910 -14.185 4.053 1.00 93.44 195 GLY A O 1
ATOM 1393 N N . ALA A 1 196 ? -5.367 -13.605 1.953 1.00 95.19 196 ALA A N 1
ATOM 1394 C CA . ALA A 1 196 ? -5.216 -12.177 2.224 1.00 95.19 196 ALA A CA 1
ATOM 1395 C C . ALA A 1 196 ? -6.517 -11.563 2.766 1.00 95.19 196 ALA A C 1
ATOM 1397 O O . ALA A 1 196 ? -6.501 -10.868 3.783 1.00 95.19 196 ALA A O 1
ATOM 1398 N N . THR A 1 197 ? -7.656 -11.878 2.140 1.00 95.56 197 THR A N 1
ATOM 1399 C CA . THR A 1 197 ? -8.976 -11.411 2.591 1.00 95.56 197 THR A CA 1
ATOM 1400 C C . THR A 1 197 ? -9.311 -11.929 3.989 1.00 95.56 197 THR A C 1
ATOM 1402 O O . THR A 1 197 ? -9.775 -11.166 4.837 1.00 95.56 197 THR A O 1
ATOM 1405 N N . LEU A 1 198 ? -9.035 -13.207 4.266 1.00 95.25 198 LEU A N 1
ATOM 1406 C CA . LEU A 1 198 ? -9.260 -13.801 5.582 1.00 95.25 198 LEU A CA 1
ATOM 1407 C C . LEU A 1 198 ? -8.408 -13.120 6.659 1.00 95.25 198 LEU A C 1
ATOM 1409 O O . LEU A 1 198 ? -8.942 -12.715 7.689 1.00 95.25 198 LEU A O 1
ATOM 1413 N N . VAL A 1 199 ? -7.102 -12.959 6.418 1.00 95.06 199 VAL A N 1
ATOM 1414 C CA . VAL A 1 199 ? -6.180 -12.285 7.348 1.00 95.06 199 VAL A CA 1
ATOM 1415 C C . VAL A 1 199 ? -6.651 -10.858 7.618 1.00 95.06 199 VAL A C 1
ATOM 1417 O O . VAL A 1 199 ? -6.733 -10.444 8.777 1.00 95.06 199 VAL A O 1
ATOM 1420 N N . TRP A 1 200 ? -7.016 -10.125 6.562 1.00 96.62 200 TRP A N 1
ATOM 1421 C CA . TRP A 1 200 ? -7.535 -8.769 6.678 1.00 96.62 200 TRP A CA 1
ATOM 1422 C C . TRP A 1 200 ? -8.780 -8.711 7.567 1.00 96.62 200 TRP A C 1
ATOM 1424 O O . TRP A 1 200 ? -8.803 -7.945 8.532 1.00 96.62 200 TRP A O 1
ATOM 1434 N N . LEU A 1 201 ? -9.784 -9.547 7.283 1.00 96.25 201 LEU A N 1
ATOM 1435 C CA . LEU A 1 201 ? -11.039 -9.588 8.032 1.00 96.25 201 LEU A CA 1
ATOM 1436 C C . LEU A 1 201 ? -10.818 -9.980 9.491 1.00 96.25 201 LEU A C 1
ATOM 1438 O O . LEU A 1 201 ? -11.309 -9.293 10.382 1.00 96.25 201 LEU A O 1
ATOM 1442 N N . VAL A 1 202 ? -10.061 -11.046 9.754 1.00 96.12 202 VAL A N 1
ATOM 1443 C CA . VAL A 1 202 ? -9.817 -11.539 11.117 1.00 96.12 202 VAL A CA 1
ATOM 1444 C C . VAL A 1 202 ? -9.145 -10.463 11.965 1.00 96.12 202 VAL A C 1
ATOM 1446 O O . VAL A 1 202 ? -9.613 -10.156 13.063 1.00 96.12 202 VAL A O 1
ATOM 1449 N N . VAL A 1 203 ? -8.087 -9.833 11.451 1.00 96.19 203 VAL A N 1
ATOM 1450 C CA . VAL A 1 203 ? -7.357 -8.802 12.198 1.00 96.19 203 VAL A CA 1
ATOM 1451 C C . VAL A 1 203 ? -8.181 -7.521 12.333 1.00 96.19 203 VAL A C 1
ATOM 1453 O O . VAL A 1 203 ? -8.197 -6.922 13.412 1.00 96.19 203 VAL A O 1
ATOM 1456 N N . ALA A 1 204 ? -8.904 -7.106 11.290 1.00 93.56 204 ALA A N 1
ATOM 1457 C CA . ALA A 1 204 ? -9.775 -5.936 11.355 1.00 93.56 204 ALA A CA 1
ATOM 1458 C C . ALA A 1 204 ? -10.920 -6.139 12.361 1.00 93.56 204 ALA A C 1
ATOM 1460 O O . ALA A 1 204 ? -11.169 -5.265 13.189 1.00 93.56 204 ALA A O 1
ATOM 1461 N N . LEU A 1 205 ? -11.578 -7.298 12.366 1.00 94.69 205 LEU A N 1
ATOM 1462 C CA . LEU A 1 205 ? -12.646 -7.603 13.320 1.00 94.69 205 LEU A CA 1
ATOM 1463 C C . LEU A 1 205 ? -12.112 -7.700 14.750 1.00 94.69 205 LEU A C 1
ATOM 1465 O O . LEU A 1 205 ? -12.675 -7.074 15.648 1.00 94.69 205 LEU A O 1
ATOM 1469 N N . ALA A 1 206 ? -10.993 -8.398 14.965 1.00 94.00 206 ALA A N 1
ATOM 1470 C CA . ALA A 1 206 ? -10.360 -8.492 16.279 1.00 94.00 206 ALA A CA 1
ATOM 1471 C C . ALA A 1 206 ? -9.966 -7.106 16.812 1.00 94.00 206 ALA A C 1
ATOM 1473 O O . ALA A 1 206 ? -10.252 -6.757 17.961 1.00 94.00 206 ALA A O 1
ATOM 1474 N N . ARG A 1 207 ? -9.366 -6.264 15.960 1.00 93.00 207 ARG A N 1
ATOM 1475 C CA . ARG A 1 207 ? -8.993 -4.897 16.332 1.00 93.00 207 ARG A CA 1
ATOM 1476 C C . ARG A 1 207 ? -10.218 -4.022 16.586 1.00 93.00 207 ARG A C 1
ATOM 1478 O O . ARG A 1 207 ? -10.191 -3.229 17.524 1.00 93.00 207 ARG A O 1
ATOM 1485 N N . GLY A 1 208 ? -11.275 -4.165 15.791 1.00 91.44 208 GLY A N 1
ATOM 1486 C CA . GLY A 1 208 ? -12.546 -3.464 15.979 1.00 91.44 208 GLY A CA 1
ATOM 1487 C C . GLY A 1 208 ? -13.208 -3.829 17.307 1.00 91.44 208 GLY A C 1
ATOM 1488 O O . GLY A 1 208 ? -13.540 -2.942 18.093 1.00 91.44 208 GLY A O 1
ATOM 1489 N N . ALA A 1 209 ? -13.298 -5.125 17.611 1.00 91.25 209 ALA A N 1
ATOM 1490 C CA . ALA A 1 209 ? -13.820 -5.630 18.877 1.00 91.25 209 ALA A CA 1
ATOM 1491 C C . ALA A 1 209 ? -13.006 -5.118 20.077 1.00 91.25 209 ALA A C 1
ATOM 1493 O O . ALA A 1 209 ? -13.582 -4.679 21.075 1.00 91.25 209 ALA A O 1
ATOM 1494 N N . TRP A 1 210 ? -11.672 -5.096 19.964 1.00 90.81 210 TRP A N 1
ATOM 1495 C CA . TRP A 1 210 ? -10.798 -4.545 21.001 1.00 90.81 210 TRP A CA 1
ATOM 1496 C C . TRP A 1 210 ? -10.984 -3.039 21.198 1.00 90.81 210 TRP A C 1
ATOM 1498 O O . TRP A 1 210 ? -10.973 -2.560 22.327 1.00 90.81 210 TRP A O 1
ATOM 1508 N N . VAL A 1 211 ? -11.173 -2.268 20.126 1.00 88.12 211 VAL A N 1
ATOM 1509 C CA . VAL A 1 211 ? -11.440 -0.826 20.238 1.00 88.12 211 VAL A CA 1
ATOM 1510 C C . VAL A 1 211 ? -12.789 -0.571 20.916 1.00 88.12 211 VAL A C 1
ATOM 1512 O O . VAL A 1 211 ? -12.869 0.320 21.756 1.00 88.12 211 VAL A O 1
ATOM 1515 N N . ALA A 1 212 ? -13.812 -1.372 20.610 1.00 86.94 212 ALA A N 1
ATOM 1516 C CA . ALA A 1 212 ? -15.139 -1.236 21.206 1.00 86.94 212 ALA A CA 1
ATOM 1517 C C . ALA A 1 212 ? -15.180 -1.638 22.693 1.00 86.94 212 ALA A C 1
ATOM 1519 O O . ALA A 1 212 ? -15.837 -0.977 23.490 1.00 86.94 212 ALA A O 1
ATOM 1520 N N . ARG A 1 213 ? -14.478 -2.712 23.083 1.00 89.69 213 ARG A N 1
ATOM 1521 C CA . ARG A 1 213 ? -14.576 -3.301 24.437 1.00 89.69 213 ARG A CA 1
ATOM 1522 C C . ARG A 1 213 ? -13.370 -3.030 25.339 1.00 89.69 213 ARG A C 1
ATOM 1524 O O . ARG A 1 213 ? -13.465 -3.150 26.556 1.00 89.69 213 ARG A O 1
ATOM 1531 N N . GLY A 1 214 ? -12.231 -2.638 24.775 1.00 81.38 214 GLY A N 1
ATOM 1532 C CA . GLY A 1 214 ? -10.960 -2.539 25.494 1.00 81.38 214 GLY A CA 1
ATOM 1533 C C . GLY A 1 214 ? -10.891 -1.410 26.523 1.00 81.38 214 GLY A C 1
ATOM 1534 O O . GLY A 1 214 ? -10.008 -1.439 27.376 1.00 81.38 214 GLY A O 1
ATOM 1535 N N . GLY A 1 215 ? -11.788 -0.420 26.456 1.00 82.88 215 GLY A N 1
ATOM 1536 C CA . GLY A 1 215 ? -11.938 0.598 27.502 1.00 82.88 215 GLY A CA 1
ATOM 1537 C C . GLY A 1 215 ? -12.555 0.018 28.776 1.00 82.88 215 GLY A C 1
ATOM 1538 O O . GLY A 1 215 ? -11.986 0.166 29.852 1.00 82.88 215 GLY A O 1
ATOM 1539 N N . ALA A 1 216 ? -13.655 -0.727 28.635 1.00 83.81 216 ALA A N 1
ATOM 1540 C CA . ALA A 1 216 ? -14.328 -1.393 29.750 1.00 83.81 216 ALA A CA 1
ATOM 1541 C C . ALA A 1 216 ? -13.437 -2.459 30.406 1.00 83.81 216 ALA A C 1
ATOM 1543 O O . ALA A 1 216 ? -13.353 -2.527 31.627 1.00 83.81 216 ALA A O 1
ATOM 1544 N N . VAL A 1 217 ? -12.702 -3.239 29.604 1.00 85.38 217 VAL A N 1
ATOM 1545 C CA . VAL A 1 217 ? -11.755 -4.242 30.122 1.00 85.38 217 VAL A CA 1
ATOM 1546 C C . VAL A 1 217 ? -10.612 -3.584 30.898 1.00 85.38 217 VAL A C 1
ATOM 1548 O O . VAL A 1 217 ? -10.255 -4.054 31.974 1.00 85.38 217 VAL A O 1
ATOM 1551 N N . ARG A 1 218 ? -10.058 -2.469 30.398 1.00 85.94 218 ARG A N 1
ATOM 1552 C CA . ARG A 1 218 ? -9.012 -1.719 31.113 1.00 85.94 218 ARG A CA 1
ATOM 1553 C C . ARG A 1 218 ? -9.521 -1.102 32.411 1.00 85.94 218 ARG A C 1
ATOM 1555 O O . ARG A 1 218 ? -8.812 -1.170 33.405 1.00 85.94 218 ARG A O 1
ATOM 1562 N N . ALA A 1 219 ? -10.735 -0.554 32.414 1.00 85.62 219 ALA A N 1
ATOM 1563 C CA . ALA A 1 219 ? -11.361 -0.028 33.623 1.00 85.62 219 ALA A CA 1
ATOM 1564 C C . ALA A 1 219 ? -11.598 -1.133 34.667 1.00 85.62 219 ALA A C 1
ATOM 1566 O O . ALA A 1 219 ? -11.282 -0.949 35.837 1.00 85.62 219 ALA A O 1
ATOM 1567 N N . ALA A 1 220 ? -12.069 -2.308 34.238 1.00 86.94 220 ALA A N 1
ATOM 1568 C CA . ALA A 1 220 ? -12.270 -3.458 35.118 1.00 86.94 220 ALA A CA 1
ATOM 1569 C C . ALA A 1 220 ? -10.953 -4.027 35.678 1.00 86.94 220 ALA A C 1
ATOM 1571 O O . ALA A 1 220 ? -10.907 -4.437 36.834 1.00 86.94 220 ALA A O 1
ATOM 1572 N N . LEU A 1 221 ? -9.878 -4.046 34.881 1.00 86.94 221 LEU A N 1
ATOM 1573 C CA . LEU A 1 221 ? -8.547 -4.467 35.333 1.00 86.94 221 LEU A CA 1
ATOM 1574 C C . LEU A 1 221 ? -7.922 -3.458 36.303 1.00 86.94 221 LEU A C 1
ATOM 1576 O O . LEU A 1 221 ? -7.345 -3.870 37.300 1.00 86.94 221 LEU A O 1
ATOM 1580 N N . ALA A 1 222 ? -8.066 -2.157 36.038 1.00 89.12 222 ALA A N 1
ATOM 1581 C CA . ALA A 1 222 ? -7.561 -1.098 36.913 1.00 89.12 222 ALA A CA 1
ATOM 1582 C C . ALA A 1 222 ? -8.303 -1.029 38.259 1.00 89.12 222 ALA A C 1
ATOM 1584 O O . ALA A 1 222 ? -7.744 -0.556 39.240 1.00 89.12 222 ALA A O 1
ATOM 1585 N N . ALA A 1 223 ? -9.546 -1.513 38.307 1.00 89.31 223 ALA A N 1
ATOM 1586 C CA . ALA A 1 223 ? -10.327 -1.624 39.534 1.00 89.31 223 ALA A CA 1
ATOM 1587 C C . ALA A 1 223 ? -9.956 -2.847 40.398 1.00 89.31 223 ALA A C 1
ATOM 1589 O O . ALA A 1 223 ? -10.521 -3.007 41.479 1.00 89.31 223 ALA A O 1
ATOM 1590 N N . ARG A 1 224 ? -9.042 -3.726 39.953 1.00 84.19 224 ARG A N 1
ATOM 1591 C CA . ARG A 1 224 ? -8.560 -4.827 40.799 1.00 84.19 224 ARG A CA 1
ATOM 1592 C C . ARG A 1 224 ? -7.511 -4.316 41.797 1.00 84.19 224 ARG A C 1
ATOM 1594 O O . ARG A 1 224 ? -6.616 -3.580 41.382 1.00 84.19 224 ARG A O 1
ATOM 1601 N N . PRO A 1 225 ? -7.588 -4.711 43.082 1.00 79.81 225 PRO A N 1
ATOM 1602 C CA . PRO A 1 225 ? -6.544 -4.395 44.052 1.00 79.81 225 PRO A CA 1
ATOM 1603 C C . PRO A 1 225 ? -5.197 -5.002 43.613 1.00 79.81 225 PRO A C 1
ATOM 1605 O O . PRO A 1 225 ? -5.200 -6.039 42.937 1.00 79.81 225 PRO A O 1
ATOM 1608 N N . PRO A 1 226 ? -4.058 -4.359 43.946 1.00 78.81 226 PRO A N 1
ATOM 1609 C CA . PRO A 1 226 ? -2.740 -4.909 43.648 1.00 78.81 226 PRO A CA 1
ATOM 1610 C C . PRO A 1 226 ? -2.631 -6.299 44.280 1.00 78.81 226 PRO A C 1
ATOM 1612 O O . PRO A 1 226 ? -3.001 -6.479 45.437 1.00 78.81 226 PRO A O 1
ATOM 1615 N N . ALA A 1 227 ? -2.203 -7.282 43.488 1.00 75.69 227 ALA A N 1
ATOM 1616 C CA . ALA A 1 227 ? -1.970 -8.629 43.989 1.00 75.69 227 ALA A CA 1
ATOM 1617 C C . ALA A 1 227 ? -0.828 -8.572 45.015 1.00 75.69 227 ALA A C 1
ATOM 1619 O O . ALA A 1 227 ? 0.258 -8.100 44.670 1.00 75.69 227 ALA A O 1
ATOM 1620 N N . GLU A 1 228 ? -1.121 -8.984 46.251 1.00 58.25 228 GLU A N 1
ATOM 1621 C CA . GLU A 1 228 ? -0.132 -9.231 47.310 1.00 58.25 228 GLU A CA 1
ATOM 1622 C C . GLU A 1 228 ? 0.761 -10.432 46.975 1.00 58.25 228 GLU A C 1
ATOM 1624 O O . GLU A 1 228 ? 0.249 -11.405 46.367 1.00 58.25 228 GLU A O 1
#

Sequence (228 aa):
MTPRGGGWARLAGHARAGAIAGGLIVFLGLVGVLETFGKRSIVEDVVGLPEVLGLTIVFALARRACSPAAAGRDVVGGALAGLVAAVVVGGFVAVGPTFALGGVEIRLRDMFIRASPQLYAILDAFLWHLPLAGLLAGAVAFVPPALRRPAGAGLAAVVLVGLLSDHVKLVLDHNAVPAAWTRRLISGKALTPGGATLVWLVVALARGAWVARGGAVRAALAARPPAE

Nearest PDB structures (foldseek):
  7s1z-assembly1_B  TM=1.886E-01  e=5.677E+00  Homo sapiens

pLDDT: mean 86.65, std 11.38, range [40.84, 97.06]

Radius of gyration: 21.95 Å; Cα contacts (8 Å, |Δi|>4): 305; chains: 1; bounding box: 41×71×77 Å

Foldseek 3Di:
DDPPPDQVVLLVQLLVLLQVLLVVLVVCQLVCVLVVQVVAAAAPPPGGPSLCVSLVSLLVSLLVSDDLVCLVVSLVSLLSSLVSSLCSLVVCLVCQQAPDDPNDGDRVCVVRVSSDPSSSVSSVVNSVCSSVSSNVSSNLSVPPPLQSVLLVQLLVQSNVCFVCVVVVLVVCVVVVPPVVVNCQQDDDSYGYPNNSVVSSVVSSVVVSVCVVCVVVVVVVVVPDDPDD